Protein AF-A0A3N6QEE0-F1 (afdb_monomer_lite)

InterPro domains:
  IPR031009 Three-Cys-motif partner protein [TIGR04474] (44-204)

Organism: NCBI:txid1458930

Secondary structure (DSSP, 8-state):
------SSHHHHHIIIIIHHHTT-GGGGG---EEEEETTEEEEE------S-HHHHHHHHHHHHHHHTS-EEEEE--SSGGGS-HHHHHHHHTSTTEEEEEEE-HHHHHHHTTT--SHHHHHHHHHH--TTSS--S-GGGTTSHHHHHHHHHHHHHHHHHTTT-SEEEEEEE--TT--S--EEEEEEESSTHHHHHHHHHHHHH----EEETTEEETSS-B-HHHHTT-SS-------HHHHHHHHHHHHIIIIIHHHHTT--EEHHHHHHHHGGGS---HHHHHIIIIIIIITTTSEEEEETTEEEPGGG-SS--TT-EEEETT--

Foldseek 3Di:
DDDPDDDDPVLVCCQPPVCVVVVNNVQSVQDWDWDQDPVGTDTDHDDDDDDQCVVCLVVVLVVLQVVLDAEEAEAEDPDLLSAALVSLQSQQVRPNYKYWYKFQLVVCLVQAAPDDDPSVVSNCVRLVLPPANPDPPSVCCLPPVNLLSSVVSVVVSCVVSSVFPDKAWWFDDPAQGPHGRIIGIMGGDALVVVLVVLVVCVVPPLFQTAGSNFGQFQLTDHCVVCVPPSGPPRDGDDSVSSLVVQLVVCCVPVVVVQLVWDKDFLLVVSSVPVRPGSDHQVSVLCNQLVPCLVVQQKFKADPNDTDHSVPDDHGDRGIMIHGPPPD

Structure (mmCIF, N/CA/C/O backbone):
data_AF-A0A3N6QEE0-F1
#
_entry.id   AF-A0A3N6QEE0-F1
#
loop_
_atom_site.group_PDB
_atom_site.id
_atom_site.type_symbol
_atom_site.label_atom_id
_atom_site.label_alt_id
_atom_site.label_comp_id
_atom_site.label_asym_id
_atom_site.label_entity_id
_atom_site.label_seq_id
_atom_site.pdbx_PDB_ins_code
_atom_site.Cartn_x
_atom_site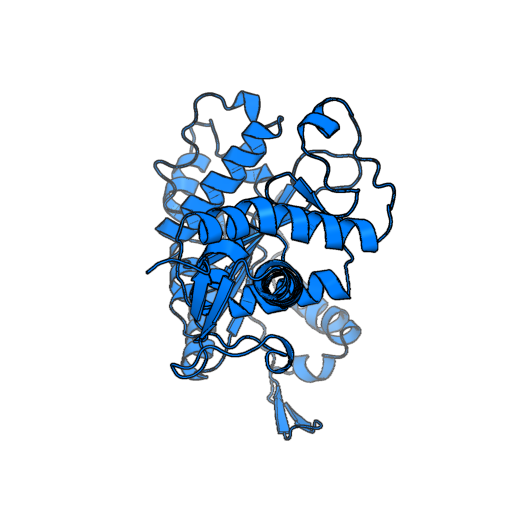.Cartn_y
_atom_site.Cartn_z
_atom_site.occupancy
_atom_site.B_iso_or_equiv
_atom_site.auth_seq_id
_atom_site.auth_comp_id
_atom_site.auth_asym_id
_atom_site.auth_atom_id
_atom_site.pdbx_PDB_model_num
ATOM 1 N N . MET A 1 1 ? 23.265 -3.221 -21.355 1.00 33.66 1 MET A N 1
ATOM 2 C CA . MET A 1 1 ? 22.895 -4.472 -20.663 1.00 33.66 1 MET A CA 1
ATOM 3 C C . MET A 1 1 ? 21.390 -4.621 -20.812 1.00 33.66 1 MET A C 1
ATOM 5 O O . MET A 1 1 ? 20.665 -3.993 -20.060 1.00 33.66 1 MET A O 1
ATOM 9 N N . GLY A 1 2 ? 20.839 -5.210 -21.870 1.00 31.83 2 GLY A N 1
ATOM 10 C CA . GLY A 1 2 ? 21.385 -6.230 -22.764 1.00 31.83 2 GLY A CA 1
ATOM 11 C C . GLY A 1 2 ? 20.892 -7.595 -22.294 1.00 31.83 2 GLY A C 1
ATOM 12 O O . GLY A 1 2 ? 21.585 -8.193 -21.490 1.00 31.83 2 GLY A O 1
ATOM 13 N N . SER A 1 3 ? 19.699 -7.985 -22.767 1.00 33.22 3 SER A N 1
ATOM 14 C CA . SER A 1 3 ? 19.144 -9.348 -22.799 1.00 33.22 3 SER A CA 1
ATOM 15 C C . SER A 1 3 ? 19.255 -10.166 -21.504 1.00 33.22 3 SER A C 1
ATOM 17 O O . SER A 1 3 ? 20.256 -10.839 -21.288 1.00 33.22 3 SER A O 1
ATOM 19 N N . ILE A 1 4 ? 18.195 -10.184 -20.684 1.00 45.22 4 ILE A N 1
ATOM 20 C CA . ILE A 1 4 ? 17.920 -11.386 -19.878 1.00 45.22 4 ILE A CA 1
ATOM 21 C C . ILE A 1 4 ? 17.606 -12.476 -20.904 1.00 45.22 4 ILE A C 1
ATOM 23 O O . ILE A 1 4 ? 16.751 -12.266 -21.763 1.00 45.22 4 ILE A O 1
ATOM 27 N N . ASP A 1 5 ? 18.397 -13.544 -20.881 1.00 45.06 5 ASP A N 1
ATOM 28 C CA . ASP A 1 5 ? 18.427 -14.608 -21.878 1.00 45.06 5 ASP A CA 1
ATOM 29 C C . ASP A 1 5 ? 17.030 -15.064 -22.313 1.00 45.06 5 ASP A C 1
ATOM 31 O O . ASP A 1 5 ? 16.152 -15.377 -21.505 1.00 45.06 5 ASP A O 1
ATOM 35 N N . ASN A 1 6 ? 16.845 -15.113 -23.630 1.00 48.75 6 ASN A N 1
ATOM 36 C CA . ASN A 1 6 ? 15.637 -15.628 -24.246 1.00 48.75 6 ASN A CA 1
ATOM 37 C C . ASN A 1 6 ? 15.439 -17.112 -23.886 1.00 48.75 6 ASN A C 1
ATOM 39 O O . ASN A 1 6 ? 16.260 -17.957 -24.231 1.00 48.75 6 ASN A O 1
ATOM 43 N N . ASN A 1 7 ? 14.247 -17.398 -23.357 1.00 58.19 7 ASN A N 1
ATOM 44 C CA . ASN A 1 7 ? 13.496 -18.655 -23.441 1.00 58.19 7 ASN A CA 1
ATOM 45 C C . ASN A 1 7 ? 13.862 -19.824 -22.501 1.00 58.19 7 ASN A C 1
ATOM 47 O O . ASN A 1 7 ? 14.957 -20.374 -22.521 1.00 58.19 7 ASN A O 1
ATOM 51 N N . LYS A 1 8 ? 12.825 -20.276 -21.773 1.00 57.12 8 LYS A N 1
ATOM 52 C CA . LYS A 1 8 ? 12.657 -21.539 -21.015 1.00 57.12 8 LYS A CA 1
ATOM 53 C C . LYS A 1 8 ? 13.609 -21.806 -19.842 1.00 57.12 8 LYS A C 1
ATOM 55 O O . LYS A 1 8 ? 13.117 -22.124 -18.764 1.00 57.12 8 LYS A O 1
ATOM 60 N N . ASN A 1 9 ? 14.905 -21.533 -19.972 1.00 70.00 9 ASN A N 1
ATOM 61 C CA . ASN A 1 9 ? 15.914 -21.870 -18.959 1.00 70.00 9 ASN A CA 1
ATOM 62 C C . ASN A 1 9 ? 15.647 -21.249 -17.574 1.00 70.00 9 ASN A C 1
ATOM 64 O O . ASN A 1 9 ? 15.920 -21.874 -16.552 1.00 70.00 9 ASN A O 1
ATOM 68 N N . HIS A 1 10 ? 15.089 -20.036 -17.514 1.00 77.56 10 HIS A N 1
ATOM 69 C CA . HIS A 1 10 ? 14.756 -19.389 -16.239 1.00 77.56 10 HIS A CA 1
ATOM 70 C C . HIS A 1 10 ? 13.530 -20.002 -15.555 1.00 77.56 10 HIS A C 1
ATOM 72 O O . HIS A 1 10 ? 13.540 -20.158 -14.336 1.00 77.56 10 HIS A O 1
ATOM 78 N N . ILE A 1 11 ? 12.499 -20.376 -16.323 1.00 84.12 11 ILE A N 1
ATOM 79 C CA . ILE A 1 11 ? 11.327 -21.070 -15.772 1.00 84.12 11 ILE A CA 1
ATOM 80 C C . ILE A 1 11 ? 11.741 -22.458 -15.302 1.00 84.12 11 ILE A C 1
ATOM 82 O O . ILE A 1 11 ? 11.363 -22.850 -14.206 1.00 84.12 11 ILE A O 1
ATOM 86 N N . ASP A 1 12 ? 12.565 -23.162 -16.076 1.00 85.81 12 ASP A N 1
ATOM 87 C CA . ASP A 1 12 ? 13.069 -24.479 -15.694 1.00 85.81 12 ASP A CA 1
ATOM 88 C C . ASP A 1 12 ? 13.929 -24.397 -14.424 1.00 85.81 12 ASP A C 1
ATOM 90 O O . ASP A 1 12 ? 13.795 -25.230 -13.534 1.00 85.81 12 ASP A O 1
ATOM 94 N N . CYS A 1 13 ? 14.759 -23.358 -14.280 1.00 85.44 13 CYS A N 1
ATOM 95 C CA . CYS A 1 13 ? 15.509 -23.112 -13.048 1.00 85.44 13 CYS A CA 1
ATOM 96 C C . CYS A 1 13 ? 14.577 -22.839 -11.854 1.00 85.44 13 CYS A C 1
ATOM 98 O O . CYS A 1 13 ? 14.721 -23.448 -10.796 1.00 85.44 13 CYS A O 1
ATOM 100 N N . PHE A 1 14 ? 13.576 -21.974 -12.028 1.00 85.00 14 PHE A N 1
ATOM 101 C CA . PHE A 1 14 ? 12.606 -21.680 -10.974 1.00 85.00 14 PHE A CA 1
ATOM 102 C C . PHE A 1 14 ? 11.819 -22.935 -10.557 1.00 85.00 14 PHE A C 1
ATOM 104 O O . PHE A 1 14 ? 11.705 -23.221 -9.367 1.00 85.00 14 PHE A O 1
ATOM 111 N N . LYS A 1 15 ? 11.352 -23.725 -11.532 1.00 88.94 15 LYS A N 1
ATOM 112 C CA . LYS A 1 15 ? 10.640 -24.993 -11.319 1.00 88.94 15 LYS A CA 1
ATOM 113 C C . LYS A 1 15 ? 11.499 -26.035 -10.599 1.00 88.94 15 LYS A C 1
ATOM 115 O O . LYS A 1 15 ? 11.017 -26.666 -9.669 1.00 88.94 15 LYS A O 1
ATOM 120 N N . ASN A 1 16 ? 12.754 -26.206 -11.011 1.00 87.44 16 ASN A N 1
ATOM 121 C CA . ASN A 1 16 ? 13.602 -27.294 -10.515 1.00 87.44 16 ASN A CA 1
ATOM 122 C C . ASN A 1 16 ? 14.353 -26.960 -9.221 1.00 87.44 16 ASN A C 1
ATOM 124 O O . ASN A 1 16 ? 14.769 -27.879 -8.522 1.00 87.44 16 ASN A O 1
ATOM 128 N N . TYR A 1 17 ? 14.548 -25.676 -8.907 1.00 88.00 17 TYR A N 1
ATOM 129 C CA . TYR A 1 17 ? 15.310 -25.253 -7.730 1.00 88.00 17 TYR A CA 1
ATOM 130 C C . TYR A 1 17 ? 14.461 -24.438 -6.759 1.00 88.00 17 TYR A C 1
ATOM 132 O O . TYR A 1 17 ? 14.286 -24.841 -5.616 1.00 88.00 17 TYR A O 1
ATOM 140 N N . SER A 1 18 ? 13.900 -23.305 -7.190 1.00 88.62 18 SER A N 1
ATOM 141 C CA . SER A 1 18 ? 13.203 -22.394 -6.269 1.00 88.62 18 SER A CA 1
ATOM 142 C C . SER A 1 18 ? 11.924 -22.991 -5.685 1.00 88.62 18 SER A C 1
ATOM 144 O O . SER A 1 18 ? 11.666 -22.806 -4.500 1.00 88.62 18 SER A O 1
ATOM 146 N N . MET A 1 19 ? 11.138 -23.710 -6.493 1.00 90.62 19 MET A N 1
ATOM 147 C CA . MET A 1 19 ? 9.925 -24.380 -6.008 1.00 90.62 19 MET A CA 1
ATOM 148 C C . MET A 1 19 ? 10.261 -25.500 -5.019 1.00 90.62 19 MET A C 1
ATOM 150 O O . MET A 1 19 ? 9.603 -25.602 -3.992 1.00 90.62 19 MET A O 1
ATOM 154 N N . LEU A 1 20 ? 11.311 -26.282 -5.287 1.00 88.62 20 LEU A N 1
ATOM 155 C CA . LEU A 1 20 ? 11.773 -27.353 -4.400 1.00 88.62 20 LEU A CA 1
ATOM 156 C C . LEU A 1 20 ? 12.272 -26.810 -3.052 1.00 88.62 20 LEU A C 1
ATOM 158 O O . LEU A 1 20 ? 11.863 -27.287 -2.001 1.00 88.62 20 LEU A O 1
ATOM 162 N N . GLU A 1 21 ? 13.112 -25.774 -3.064 1.00 90.12 21 GLU A N 1
ATOM 163 C CA . GLU A 1 21 ? 13.604 -25.131 -1.833 1.00 90.12 21 GLU A CA 1
ATOM 164 C C . GLU A 1 21 ? 12.471 -24.508 -0.999 1.00 90.12 21 GLU A C 1
ATOM 166 O O . GLU A 1 21 ? 12.592 -24.359 0.217 1.00 90.12 21 GLU A O 1
ATOM 171 N N . ALA A 1 22 ? 11.356 -24.154 -1.644 1.00 87.12 22 ALA A N 1
ATOM 172 C CA . ALA A 1 22 ? 10.154 -23.652 -0.989 1.00 87.12 22 ALA A CA 1
ATOM 173 C C . ALA A 1 22 ? 9.174 -24.761 -0.551 1.00 87.12 22 ALA A C 1
ATOM 175 O O . ALA A 1 22 ? 8.120 -24.424 -0.015 1.00 87.12 22 ALA A O 1
ATOM 176 N N . ALA A 1 23 ? 9.504 -26.042 -0.763 1.00 88.75 23 ALA A N 1
ATOM 177 C CA . ALA A 1 23 ? 8.623 -27.196 -0.546 1.00 88.75 23 ALA A CA 1
ATOM 178 C C . ALA A 1 23 ? 7.305 -27.128 -1.353 1.00 88.75 23 ALA A C 1
ATOM 180 O O . ALA A 1 23 ? 6.225 -27.420 -0.841 1.00 88.75 23 ALA A O 1
ATOM 181 N N . LEU A 1 24 ? 7.390 -26.677 -2.611 1.00 89.19 24 LEU A N 1
ATOM 182 C CA . LEU A 1 24 ? 6.275 -26.520 -3.557 1.00 89.19 24 LEU A CA 1
ATOM 183 C C . LEU A 1 24 ? 6.465 -27.352 -4.841 1.00 89.19 24 LEU A C 1
ATOM 185 O O . LEU A 1 24 ? 5.828 -27.081 -5.863 1.00 89.19 24 LEU A O 1
ATOM 189 N N . GLU A 1 25 ? 7.353 -28.346 -4.834 1.00 90.25 25 GLU A N 1
ATOM 190 C CA . GLU A 1 25 ? 7.709 -29.152 -6.007 1.00 90.25 25 GLU A CA 1
ATOM 191 C C . GLU A 1 25 ? 6.513 -29.881 -6.638 1.00 90.25 25 GLU A C 1
ATOM 193 O O . GLU A 1 25 ? 6.459 -30.035 -7.860 1.00 90.25 25 GLU A O 1
ATOM 198 N N . GLU A 1 26 ? 5.513 -30.266 -5.844 1.00 89.56 26 GLU A N 1
ATOM 199 C CA . GLU A 1 26 ? 4.318 -30.960 -6.337 1.00 89.56 26 GLU A CA 1
ATOM 200 C C . GLU A 1 26 ? 3.475 -30.067 -7.263 1.00 89.56 26 GLU A C 1
ATOM 202 O O . GLU A 1 26 ? 2.892 -30.549 -8.238 1.00 89.56 26 GLU A O 1
ATOM 207 N N . LEU A 1 27 ? 3.487 -28.746 -7.041 1.00 91.38 27 LEU A N 1
ATOM 208 C CA . LEU A 1 27 ? 2.722 -27.772 -7.827 1.00 91.38 27 LEU A CA 1
ATOM 209 C C . LEU A 1 27 ? 3.345 -27.472 -9.202 1.00 91.38 27 LEU A C 1
ATOM 211 O O . LEU A 1 27 ? 2.710 -26.843 -10.052 1.00 91.38 27 LEU A O 1
ATOM 215 N N . VAL A 1 28 ? 4.579 -27.921 -9.453 1.00 91.38 28 VAL A N 1
ATOM 216 C CA . VAL A 1 28 ? 5.312 -27.673 -10.710 1.00 91.38 28 VAL A CA 1
ATOM 217 C C . VAL A 1 28 ? 4.617 -28.301 -11.927 1.00 91.38 28 VAL A C 1
ATOM 219 O O . VAL A 1 28 ? 4.804 -27.837 -13.057 1.00 91.38 28 VAL A O 1
ATOM 222 N N . ASN A 1 29 ? 3.791 -29.328 -11.703 1.00 89.38 29 ASN A N 1
ATOM 223 C CA . ASN A 1 29 ? 3.021 -30.026 -12.736 1.00 89.38 29 ASN A CA 1
ATOM 224 C C . ASN A 1 29 ? 1.805 -29.233 -13.269 1.00 89.38 29 ASN A C 1
ATOM 226 O O . ASN A 1 29 ? 1.125 -29.700 -14.186 1.00 89.38 29 ASN A O 1
ATOM 230 N N . GLU A 1 30 ? 1.533 -28.056 -12.697 1.00 88.25 30 GLU A N 1
ATOM 231 C CA . GLU A 1 30 ? 0.437 -27.145 -13.057 1.00 88.25 30 GLU A CA 1
ATOM 232 C C . GLU A 1 30 ? -0.979 -27.734 -12.897 1.00 88.25 30 GLU A C 1
ATOM 234 O O . GLU A 1 30 ? -1.972 -27.164 -13.365 1.00 88.25 30 GLU A O 1
ATOM 239 N N . GLN A 1 31 ? -1.081 -28.874 -12.209 1.00 90.19 31 GLN A N 1
ATOM 240 C CA . GLN A 1 31 ? -2.339 -29.531 -11.874 1.00 90.19 31 GLN A CA 1
ATOM 241 C C . GLN A 1 31 ? -2.910 -28.992 -10.562 1.00 90.19 31 GLN A C 1
ATOM 243 O O . GLN A 1 31 ? -2.240 -28.297 -9.797 1.00 90.19 31 GLN A O 1
ATOM 248 N N . GLN A 1 32 ? -4.181 -29.304 -10.325 1.00 90.81 32 GLN A N 1
ATOM 249 C CA . GLN A 1 32 ? -4.822 -29.052 -9.042 1.00 90.81 32 GLN A CA 1
ATOM 250 C C . GLN A 1 32 ? -4.428 -30.135 -8.044 1.00 90.81 32 GLN A C 1
ATOM 252 O O . GLN A 1 32 ? -4.486 -31.323 -8.361 1.00 90.81 32 GLN A O 1
ATOM 257 N N . HIS A 1 33 ? -4.086 -29.706 -6.837 1.00 89.12 33 HIS A N 1
ATOM 258 C CA . HIS A 1 33 ? -3.771 -30.566 -5.707 1.00 89.12 33 HIS A CA 1
ATOM 259 C C . HIS A 1 33 ? -4.725 -30.249 -4.568 1.00 89.12 33 HIS A C 1
ATOM 261 O O . HIS A 1 33 ? -4.934 -29.083 -4.238 1.00 89.12 33 HIS A O 1
ATOM 267 N N . GLU A 1 34 ? -5.332 -31.281 -3.992 1.00 90.88 34 GLU A N 1
ATOM 268 C CA . GLU A 1 34 ? -6.188 -31.137 -2.819 1.00 90.88 34 GLU A CA 1
ATOM 269 C C . GLU A 1 34 ? -5.364 -31.434 -1.566 1.00 90.88 34 GLU A C 1
ATOM 271 O O . GLU A 1 34 ? -4.849 -32.539 -1.396 1.00 90.88 34 GLU A O 1
ATOM 276 N N . ILE A 1 35 ? -5.234 -30.438 -0.696 1.00 85.00 35 ILE A N 1
ATOM 277 C CA . ILE A 1 35 ? -4.478 -30.522 0.550 1.00 85.00 35 ILE A CA 1
ATOM 278 C C . ILE A 1 35 ? -5.461 -30.468 1.709 1.00 85.00 35 ILE A C 1
ATOM 280 O O . ILE A 1 35 ? -6.318 -29.589 1.778 1.00 85.00 35 ILE A O 1
ATOM 284 N N . TYR A 1 36 ? -5.325 -31.397 2.648 1.00 85.00 36 TYR A N 1
ATOM 285 C CA . TYR A 1 36 ? -6.148 -31.434 3.850 1.00 85.00 36 TYR A CA 1
ATOM 286 C C . TYR A 1 36 ? -5.434 -30.706 4.986 1.00 85.00 36 TYR A C 1
ATOM 288 O O . TYR A 1 36 ? -4.404 -31.167 5.473 1.00 85.00 36 TYR A O 1
ATOM 296 N N . GLY A 1 37 ? -5.986 -29.567 5.402 1.00 80.44 37 GLY A N 1
ATOM 297 C CA . GLY A 1 37 ? -5.527 -28.818 6.568 1.00 80.44 37 GLY A CA 1
ATOM 298 C C . GLY A 1 37 ? -6.557 -28.809 7.697 1.00 80.44 37 GLY A C 1
ATOM 299 O O . GLY A 1 37 ? -7.675 -29.308 7.557 1.00 80.44 37 GLY A O 1
ATOM 300 N N . ASP A 1 38 ? -6.203 -28.154 8.804 1.00 81.44 38 ASP A N 1
ATOM 301 C CA . ASP A 1 38 ? -7.041 -28.045 10.012 1.00 81.44 38 ASP A CA 1
ATOM 302 C C . ASP A 1 38 ? -8.413 -27.385 9.764 1.00 81.44 38 ASP A C 1
ATOM 304 O O . ASP A 1 38 ? -9.344 -27.545 10.553 1.00 81.44 38 ASP A O 1
ATOM 308 N N . PHE A 1 39 ? -8.551 -26.650 8.657 1.00 76.50 39 PHE A N 1
ATOM 309 C CA . PHE A 1 39 ? -9.761 -25.916 8.277 1.00 76.50 39 PHE A CA 1
ATOM 310 C C . PHE A 1 39 ? -10.511 -26.537 7.085 1.00 76.50 39 PHE A C 1
ATOM 312 O O . PHE A 1 39 ? -11.455 -25.929 6.579 1.00 76.50 39 PHE A O 1
ATOM 319 N N . GLY A 1 40 ? -10.118 -27.739 6.646 1.00 86.06 40 GLY A N 1
ATOM 320 C CA . GLY A 1 40 ? -10.730 -28.466 5.531 1.00 86.06 40 GLY A CA 1
ATOM 321 C C . GLY A 1 40 ? -9.796 -28.662 4.334 1.00 86.06 40 GLY A C 1
ATOM 322 O O . GLY A 1 40 ? -8.583 -28.477 4.430 1.00 86.06 40 GLY A O 1
ATOM 323 N N . SER A 1 41 ? -10.377 -29.070 3.205 1.00 86.12 41 SER A N 1
ATOM 324 C CA . SER A 1 41 ? -9.673 -29.271 1.936 1.00 86.12 41 SER A CA 1
ATOM 325 C C . SER A 1 41 ? -9.405 -27.936 1.231 1.00 86.12 41 SER A C 1
ATOM 327 O O . SER A 1 41 ? -10.339 -27.173 0.960 1.00 86.12 41 SER A O 1
ATOM 329 N N . LEU A 1 42 ? -8.148 -27.675 0.890 1.00 85.69 42 LEU A N 1
ATOM 330 C CA . LEU A 1 42 ? -7.700 -26.557 0.065 1.00 85.69 42 LEU A CA 1
ATOM 331 C C . LEU A 1 42 ? -7.298 -27.076 -1.312 1.00 85.69 42 LEU A C 1
ATOM 333 O O . LEU A 1 42 ? -6.622 -28.093 -1.416 1.00 85.69 42 LEU A O 1
ATOM 337 N N . ILE A 1 43 ? -7.706 -26.369 -2.366 1.00 87.44 43 ILE A N 1
ATOM 338 C CA . ILE A 1 43 ? -7.255 -26.662 -3.729 1.00 87.44 43 ILE A CA 1
ATOM 339 C C . ILE A 1 43 ? -6.122 -25.702 -4.063 1.00 87.44 43 ILE A C 1
ATOM 341 O O . ILE A 1 43 ? -6.341 -24.492 -4.178 1.00 87.44 43 ILE A O 1
ATOM 345 N N . GLU A 1 44 ? -4.932 -26.249 -4.263 1.00 89.50 44 GLU A N 1
ATOM 346 C CA . GLU A 1 44 ? -3.754 -25.511 -4.693 1.00 89.50 44 GLU A CA 1
ATOM 347 C C . GLU A 1 44 ? -3.438 -25.792 -6.159 1.00 89.50 44 GLU A C 1
ATOM 349 O O . GLU A 1 44 ? -3.586 -26.903 -6.663 1.00 89.50 44 GLU A O 1
ATOM 354 N N . GLN A 1 45 ? -3.029 -24.746 -6.873 1.00 89.75 45 GLN A N 1
ATOM 355 C CA . GLN A 1 45 ? -2.614 -24.836 -8.265 1.00 89.75 45 GLN A CA 1
ATOM 356 C C . GLN A 1 45 ? -1.604 -23.730 -8.555 1.00 89.75 45 GLN A C 1
ATOM 358 O O . GLN A 1 45 ? -1.860 -22.558 -8.263 1.00 89.75 45 GLN A O 1
ATOM 363 N N . CYS A 1 46 ? -0.494 -24.093 -9.191 1.00 90.88 46 CYS A N 1
ATOM 364 C CA . CYS A 1 46 ? 0.478 -23.150 -9.732 1.00 90.88 46 CYS A CA 1
ATOM 365 C C . CYS A 1 46 ? 0.399 -23.147 -11.265 1.00 90.88 46 CYS A C 1
ATOM 367 O O . CYS A 1 46 ? 0.053 -24.154 -11.872 1.00 90.88 46 CYS A O 1
ATOM 369 N N . GLY A 1 47 ? 0.692 -22.016 -11.900 1.00 89.44 47 GLY A N 1
ATOM 370 C CA . GLY A 1 47 ? 0.764 -21.901 -13.355 1.00 89.44 47 GLY A CA 1
ATOM 371 C C . GLY A 1 47 ? 1.941 -21.018 -13.743 1.00 89.44 47 GLY A C 1
ATOM 372 O O . GLY A 1 47 ? 2.228 -20.036 -13.055 1.00 89.44 47 GLY A O 1
ATOM 373 N N . PHE A 1 48 ? 2.622 -21.353 -14.839 1.00 90.62 48 PHE A N 1
ATOM 374 C CA . PHE A 1 48 ? 3.834 -20.652 -15.268 1.00 90.62 48 PHE A CA 1
ATOM 375 C C . PHE A 1 48 ? 3.622 -20.039 -16.650 1.00 90.62 48 PHE A C 1
ATOM 377 O O . PHE A 1 48 ? 3.297 -20.728 -17.612 1.00 90.62 48 PHE A O 1
ATOM 384 N N . ILE A 1 49 ? 3.831 -18.728 -16.766 1.00 89.12 49 ILE A N 1
ATOM 385 C CA . ILE A 1 49 ? 3.584 -17.984 -18.004 1.00 89.12 49 ILE A CA 1
ATOM 386 C C . ILE A 1 49 ? 4.884 -17.307 -18.439 1.00 89.12 49 ILE A C 1
ATOM 388 O O . ILE A 1 49 ? 5.435 -16.483 -17.715 1.00 89.12 49 ILE A O 1
ATOM 392 N N . CYS A 1 50 ? 5.363 -17.637 -19.641 1.00 89.62 50 CYS A N 1
ATOM 393 C CA . CYS A 1 50 ? 6.500 -16.967 -20.274 1.00 89.62 50 CYS A CA 1
ATOM 394 C C . CYS A 1 50 ? 5.985 -15.940 -21.286 1.00 89.62 50 CYS A C 1
ATOM 396 O O . CYS A 1 50 ? 5.630 -16.294 -22.408 1.00 89.62 50 CYS A O 1
ATOM 398 N N . SER A 1 51 ? 5.879 -14.680 -20.874 1.00 89.25 51 SER A N 1
ATOM 399 C CA . SER A 1 51 ? 5.395 -13.582 -21.714 1.00 89.25 51 SER A CA 1
ATOM 400 C C . SER A 1 51 ? 5.798 -12.241 -21.101 1.00 89.25 51 SER A C 1
ATOM 402 O O . SER A 1 51 ? 6.062 -12.161 -19.902 1.00 89.25 51 SER A O 1
ATOM 404 N N . ASP A 1 52 ? 5.763 -11.174 -21.899 1.00 90.12 52 ASP A N 1
ATOM 405 C CA . ASP A 1 52 ? 5.774 -9.811 -21.369 1.00 90.12 52 ASP A CA 1
ATOM 406 C C . ASP A 1 52 ? 4.608 -9.607 -20.393 1.00 90.12 52 ASP A C 1
ATOM 408 O O . ASP A 1 52 ? 3.497 -10.109 -20.616 1.00 90.12 52 ASP A O 1
ATOM 412 N N . PHE A 1 53 ? 4.860 -8.833 -19.335 1.00 93.00 53 PHE A N 1
ATOM 413 C CA . PHE A 1 53 ? 3.902 -8.593 -18.255 1.00 93.00 53 PHE A CA 1
ATOM 414 C C . PHE A 1 53 ? 2.560 -8.058 -18.771 1.00 93.00 53 PHE A C 1
ATOM 416 O O . PHE A 1 53 ? 1.516 -8.619 -18.447 1.00 93.00 53 PHE A O 1
ATOM 423 N N . GLU A 1 54 ? 2.573 -7.029 -19.623 1.00 93.62 54 GLU A N 1
ATOM 424 C CA . GLU A 1 54 ? 1.345 -6.397 -20.134 1.00 93.62 54 GLU A CA 1
ATOM 425 C C . GLU A 1 54 ? 0.468 -7.363 -20.951 1.00 93.62 54 GLU A C 1
ATOM 427 O O . GLU A 1 54 ? -0.759 -7.243 -20.956 1.00 93.62 54 GLU A O 1
ATOM 432 N N . ASN A 1 55 ? 1.078 -8.369 -21.585 1.00 92.00 55 ASN A N 1
ATOM 433 C CA . ASN A 1 55 ? 0.355 -9.410 -22.314 1.00 92.00 55 ASN A CA 1
ATOM 434 C C . ASN A 1 55 ? -0.212 -10.475 -21.358 1.00 92.00 55 ASN A C 1
ATOM 436 O O . ASN A 1 55 ? -1.343 -10.929 -21.533 1.00 92.00 55 ASN A O 1
ATOM 440 N N . ALA A 1 56 ? 0.546 -10.851 -20.322 1.00 94.06 56 ALA A N 1
ATOM 441 C CA . ALA A 1 56 ? 0.164 -11.900 -19.375 1.00 94.06 56 ALA A CA 1
ATOM 442 C C . ALA A 1 56 ? -0.868 -11.438 -18.333 1.00 94.06 56 ALA A C 1
ATOM 444 O O . ALA A 1 56 ? -1.776 -12.189 -17.974 1.00 94.06 56 ALA A O 1
ATOM 445 N N . VAL A 1 57 ? -0.764 -10.195 -17.854 1.00 95.50 57 VAL A N 1
ATOM 446 C CA . VAL A 1 57 ? -1.545 -9.700 -16.710 1.00 95.50 57 VAL A CA 1
ATOM 447 C C . VAL A 1 57 ? -3.052 -9.755 -16.959 1.00 95.50 57 VAL A C 1
ATOM 449 O O . VAL A 1 57 ? -3.816 -10.061 -16.047 1.00 95.50 57 VAL A O 1
ATOM 452 N N . SER A 1 58 ? -3.494 -9.554 -18.205 1.00 93.44 58 SER A N 1
ATOM 453 C CA . SER A 1 58 ? -4.910 -9.660 -18.576 1.00 93.44 58 SER A CA 1
ATOM 454 C C . SER A 1 58 ? -5.479 -11.052 -18.292 1.00 93.44 58 SER A C 1
ATOM 456 O O . SER A 1 58 ? -6.599 -11.169 -17.804 1.00 93.44 58 SER A O 1
ATOM 458 N N . HIS A 1 59 ? -4.703 -12.104 -18.559 1.00 93.56 59 HIS A N 1
ATOM 459 C CA . HIS A 1 59 ? -5.107 -13.476 -18.271 1.00 93.56 59 HIS A CA 1
ATOM 460 C C . HIS A 1 59 ? -5.191 -13.728 -16.758 1.00 93.56 59 HIS A C 1
ATOM 462 O O . HIS A 1 59 ? -6.192 -14.264 -16.283 1.00 93.56 59 HIS A O 1
ATOM 468 N N . CYS A 1 60 ? -4.197 -13.267 -15.991 1.00 94.06 60 CYS A N 1
ATOM 469 C CA . CYS A 1 60 ? -4.183 -13.395 -14.531 1.00 94.06 60 CYS A CA 1
ATOM 470 C C . CYS A 1 60 ? -5.363 -12.665 -13.868 1.00 94.06 60 CYS A C 1
ATOM 472 O O . CYS A 1 60 ? -5.997 -13.211 -12.966 1.00 94.06 60 CYS A O 1
ATOM 474 N N . ILE A 1 61 ? -5.692 -11.458 -14.342 1.00 94.81 61 ILE A N 1
ATOM 475 C CA . ILE A 1 61 ? -6.853 -10.683 -13.879 1.00 94.81 61 ILE A CA 1
ATOM 476 C C . ILE A 1 61 ? -8.148 -11.462 -14.131 1.00 94.81 61 ILE A C 1
ATOM 478 O O . ILE A 1 61 ? -8.946 -11.608 -13.210 1.00 94.81 61 ILE A O 1
ATOM 482 N N . ASN A 1 62 ? -8.330 -12.025 -15.330 1.00 93.50 62 ASN A N 1
ATOM 483 C CA . ASN A 1 62 ? -9.528 -12.803 -15.661 1.00 93.50 62 ASN A CA 1
ATOM 484 C C . ASN A 1 62 ? -9.671 -14.052 -14.771 1.00 93.50 62 ASN A C 1
ATOM 486 O O . ASN A 1 62 ? -10.776 -14.400 -14.358 1.00 93.50 62 ASN A O 1
ATOM 490 N N . ILE A 1 63 ? -8.564 -14.735 -14.450 1.00 91.44 63 ILE A N 1
ATOM 491 C CA . ILE A 1 63 ? -8.581 -15.867 -13.510 1.00 91.44 63 ILE A CA 1
ATOM 492 C C . ILE A 1 63 ? -9.019 -15.403 -12.117 1.00 91.44 63 ILE A C 1
ATOM 494 O O . ILE A 1 63 ? -9.893 -16.027 -11.511 1.00 91.44 63 ILE A O 1
ATOM 498 N N . ALA A 1 64 ? -8.424 -14.320 -11.610 1.00 92.00 64 ALA A N 1
ATOM 499 C CA . ALA A 1 64 ? -8.749 -13.778 -10.294 1.00 92.00 64 ALA A CA 1
ATOM 500 C C . ALA A 1 64 ? -10.225 -13.352 -10.204 1.00 92.00 64 ALA A C 1
ATOM 502 O O . ALA A 1 64 ? -10.911 -13.692 -9.240 1.00 92.00 64 ALA A O 1
ATOM 503 N N . GLU A 1 65 ? -10.733 -12.687 -11.243 1.00 91.50 65 GLU A N 1
ATOM 504 C CA . GLU A 1 65 ? -12.130 -12.264 -11.343 1.00 91.50 65 GLU A CA 1
ATOM 505 C C . GLU A 1 65 ? -13.097 -13.457 -11.312 1.00 91.50 65 GLU A C 1
ATOM 507 O O . GLU A 1 65 ? -14.050 -13.470 -10.528 1.00 91.50 65 GLU A O 1
ATOM 512 N N . ASN A 1 66 ? -12.813 -14.507 -12.090 1.00 90.94 66 ASN A N 1
ATOM 513 C CA . ASN A 1 66 ? -13.651 -15.707 -12.157 1.00 90.94 66 ASN A CA 1
ATOM 514 C C . ASN A 1 66 ? -13.702 -16.482 -10.834 1.00 90.94 66 ASN A C 1
ATOM 516 O O . ASN A 1 66 ? -14.743 -17.052 -10.499 1.00 90.94 66 ASN A O 1
ATOM 520 N N . ARG A 1 67 ? -12.608 -16.483 -10.061 1.00 86.38 67 ARG A N 1
ATOM 521 C CA . ARG A 1 67 ? -12.559 -17.119 -8.734 1.00 86.38 67 ARG A CA 1
ATOM 522 C C . ARG A 1 67 ? -13.392 -16.374 -7.686 1.00 86.38 67 ARG A C 1
ATOM 524 O O . ARG A 1 67 ? -13.750 -16.978 -6.680 1.00 86.38 67 ARG A O 1
ATOM 531 N N . LYS A 1 68 ? -13.714 -15.089 -7.906 1.00 83.25 68 LYS A N 1
ATOM 532 C CA . LYS A 1 68 ? -14.479 -14.224 -6.979 1.00 83.25 68 LYS A CA 1
ATOM 533 C C . LYS A 1 68 ? -13.911 -14.181 -5.548 1.00 83.25 68 LYS A C 1
ATOM 535 O O . LYS A 1 68 ? -14.655 -13.950 -4.594 1.00 83.25 68 LYS A O 1
ATOM 540 N N . GLY A 1 69 ? -12.610 -14.425 -5.404 1.00 85.19 69 GLY A N 1
ATOM 541 C CA . GLY A 1 69 ? -11.902 -14.479 -4.126 1.00 85.19 69 GLY A CA 1
ATOM 542 C C . GLY A 1 69 ? -11.006 -13.265 -3.890 1.00 85.19 69 GLY A C 1
ATOM 543 O O . GLY A 1 69 ? -11.094 -12.260 -4.590 1.00 85.19 69 GLY A O 1
ATOM 544 N N . HIS A 1 70 ? -10.123 -13.385 -2.900 1.00 90.38 70 HIS A N 1
ATOM 545 C CA . HIS A 1 70 ? -9.046 -12.426 -2.661 1.00 90.38 70 HIS A CA 1
ATOM 546 C C . HIS A 1 70 ? -7.854 -12.728 -3.570 1.00 90.38 70 HIS A C 1
ATOM 548 O O . HIS A 1 70 ? -7.561 -13.889 -3.854 1.00 90.38 70 HIS A O 1
ATOM 554 N N . SER A 1 71 ? -7.155 -11.688 -4.015 1.00 93.44 71 SER A N 1
ATOM 555 C CA . SER A 1 71 ? -6.004 -11.830 -4.909 1.00 93.44 71 SER A CA 1
ATOM 556 C C . SER A 1 71 ? -4.885 -10.886 -4.499 1.00 93.44 71 SER A C 1
ATOM 558 O O . SER A 1 71 ? -5.107 -9.684 -4.373 1.00 93.44 71 SER A O 1
ATOM 560 N N . PHE A 1 72 ? -3.678 -11.411 -4.350 1.00 94.69 72 PHE A N 1
ATOM 561 C CA . PHE A 1 72 ? -2.498 -10.618 -4.036 1.00 94.69 72 PHE A CA 1
ATOM 562 C C . PHE A 1 72 ? -1.533 -10.653 -5.220 1.00 94.69 72 PHE A C 1
ATOM 564 O O . PHE A 1 72 ? -1.092 -11.723 -5.634 1.00 94.69 72 PHE A O 1
ATOM 571 N N . PHE A 1 73 ? -1.222 -9.487 -5.781 1.00 96.25 73 PHE A N 1
ATOM 572 C CA . PHE A 1 73 ? -0.319 -9.343 -6.918 1.00 96.25 73 PHE A CA 1
ATOM 573 C C . PHE A 1 73 ? 1.039 -8.842 -6.431 1.00 96.25 73 PHE A C 1
ATOM 575 O O . PHE A 1 73 ? 1.179 -7.681 -6.053 1.00 96.25 73 PHE A O 1
ATOM 582 N N . LEU A 1 74 ? 2.055 -9.701 -6.474 1.00 95.56 74 LEU A N 1
ATOM 583 C CA . LEU A 1 74 ? 3.443 -9.286 -6.295 1.00 95.56 74 LEU A CA 1
ATOM 584 C C . LEU A 1 74 ? 4.016 -8.890 -7.659 1.00 95.56 74 LEU A C 1
ATOM 586 O O . LEU A 1 74 ? 4.110 -9.724 -8.557 1.00 95.56 74 LEU A O 1
ATOM 590 N N . ILE A 1 75 ? 4.368 -7.617 -7.826 1.00 95.88 75 ILE A N 1
ATOM 591 C CA . ILE A 1 75 ? 4.851 -7.069 -9.095 1.00 95.88 75 ILE A CA 1
ATOM 592 C C . ILE A 1 75 ? 6.243 -6.476 -8.872 1.00 95.88 75 ILE A C 1
ATOM 594 O O . ILE A 1 75 ? 6.393 -5.421 -8.257 1.00 95.88 75 ILE A O 1
ATOM 598 N N . ASP A 1 76 ? 7.258 -7.143 -9.412 1.00 93.00 76 ASP A N 1
ATOM 599 C CA . ASP A 1 76 ? 8.664 -6.756 -9.283 1.00 93.00 76 ASP A CA 1
ATOM 600 C C . ASP A 1 76 ? 9.268 -6.455 -10.664 1.00 93.00 76 ASP A C 1
ATOM 602 O O . ASP A 1 76 ? 9.897 -7.318 -11.284 1.00 93.00 76 ASP A O 1
ATOM 606 N N . PRO A 1 77 ? 9.007 -5.269 -11.244 1.00 91.38 77 PRO A N 1
ATOM 607 C CA . PRO A 1 77 ? 9.529 -4.959 -12.559 1.00 91.38 77 PRO A CA 1
ATOM 608 C C . PRO A 1 77 ? 11.004 -4.574 -12.477 1.00 91.38 77 PRO A C 1
ATOM 610 O O . PRO A 1 77 ? 11.427 -3.796 -11.627 1.00 91.38 77 PRO A O 1
ATOM 613 N N . PHE A 1 78 ? 11.781 -4.991 -13.474 1.00 83.44 78 PHE A N 1
ATOM 614 C CA . PHE A 1 78 ? 13.154 -4.506 -13.611 1.00 83.44 78 PHE A CA 1
ATOM 615 C C . PHE A 1 78 ? 13.236 -2.996 -13.918 1.00 83.44 78 PHE A C 1
ATOM 617 O O . PHE A 1 78 ? 14.244 -2.365 -13.622 1.00 83.44 78 PHE A O 1
ATOM 624 N N . ARG A 1 79 ? 12.208 -2.411 -14.557 1.00 85.75 79 ARG A N 1
ATOM 625 C CA . ARG A 1 79 ? 12.132 -0.979 -14.907 1.00 85.75 79 ARG A CA 1
ATOM 626 C C . ARG A 1 79 ? 10.699 -0.469 -14.855 1.00 85.75 79 ARG A C 1
ATOM 628 O O . ARG A 1 79 ? 9.762 -1.204 -15.152 1.00 85.75 79 ARG A O 1
ATOM 635 N N . TRP A 1 80 ? 10.545 0.834 -14.621 1.00 86.88 80 TRP A N 1
ATOM 636 C CA . TRP A 1 80 ? 9.246 1.523 -14.611 1.00 86.88 80 TRP A CA 1
ATOM 637 C C . TRP A 1 80 ? 8.443 1.370 -15.914 1.00 86.88 80 TRP A C 1
ATOM 639 O O . TRP A 1 80 ? 7.227 1.502 -15.895 1.00 86.88 80 TRP A O 1
ATOM 649 N N . SER A 1 81 ? 9.102 1.099 -17.044 1.00 89.94 81 SER A N 1
ATOM 650 C CA . SER A 1 81 ? 8.458 0.973 -18.355 1.00 89.94 81 SER A CA 1
ATOM 651 C C . SER A 1 81 ? 7.773 -0.376 -18.584 1.00 89.94 81 SER A C 1
ATOM 653 O O . SER A 1 81 ? 7.101 -0.535 -19.597 1.00 89.94 81 SER A O 1
ATOM 655 N N . HIS A 1 82 ? 7.973 -1.363 -17.704 1.00 92.06 82 HIS A N 1
ATOM 656 C CA . HIS A 1 82 ? 7.435 -2.718 -17.889 1.00 92.06 82 HIS A CA 1
ATOM 657 C C . HIS A 1 82 ? 6.008 -2.890 -17.365 1.00 92.06 82 HIS A C 1
ATOM 659 O O . HIS A 1 82 ? 5.372 -3.891 -17.682 1.00 92.06 82 HIS A O 1
ATOM 665 N N . VAL A 1 83 ? 5.528 -1.945 -16.554 1.00 94.81 83 VAL A N 1
ATOM 666 C CA . VAL A 1 83 ? 4.210 -2.002 -15.920 1.00 94.81 83 VAL A CA 1
ATOM 667 C C . VAL A 1 83 ? 3.492 -0.691 -16.193 1.00 94.81 83 VAL A C 1
ATOM 669 O O . VAL A 1 83 ? 3.949 0.378 -15.789 1.00 94.81 83 VAL A O 1
ATOM 672 N N . SER A 1 84 ? 2.371 -0.769 -16.898 1.00 96.25 84 SER A N 1
ATOM 673 C CA . SER A 1 84 ? 1.556 0.388 -17.238 1.00 96.25 84 SER A CA 1
ATOM 674 C C . SER A 1 84 ? 0.621 0.774 -16.097 1.00 96.25 84 SER A C 1
ATOM 676 O O . SER A 1 84 ? 0.139 -0.065 -15.329 1.00 96.25 84 SER A O 1
ATOM 678 N N . MET A 1 85 ? 0.284 2.064 -16.023 1.00 97.00 85 MET A N 1
ATOM 679 C CA . MET A 1 85 ? -0.723 2.535 -15.070 1.00 97.00 85 MET A CA 1
ATOM 680 C C . MET A 1 85 ? -2.103 1.922 -15.343 1.00 97.00 85 MET A C 1
ATOM 682 O O . MET A 1 85 ? -2.876 1.674 -14.419 1.00 97.00 85 MET A O 1
ATOM 686 N N . SER A 1 86 ? -2.392 1.616 -16.611 1.00 97.00 86 SER A N 1
ATOM 687 C CA . SER A 1 86 ? -3.604 0.904 -17.020 1.00 97.00 86 SER A CA 1
ATOM 688 C C . SER A 1 86 ? -3.703 -0.474 -16.360 1.00 97.00 86 SER A C 1
ATOM 690 O O . SER A 1 86 ? -4.748 -0.813 -15.805 1.00 97.00 86 SER A O 1
ATOM 692 N N . SER A 1 87 ? -2.611 -1.242 -16.344 1.00 97.00 87 SER A N 1
ATOM 693 C CA . SER A 1 87 ? -2.568 -2.558 -15.700 1.00 97.00 87 SER A CA 1
ATOM 694 C C . SER A 1 87 ? -2.730 -2.464 -14.181 1.00 97.00 87 SER A C 1
ATOM 696 O O . SER A 1 87 ? -3.538 -3.204 -13.620 1.00 97.00 87 SER A O 1
ATOM 698 N N . ILE A 1 88 ? -2.076 -1.495 -13.526 1.00 97.50 88 ILE A N 1
ATOM 699 C CA . ILE A 1 88 ? -2.284 -1.219 -12.091 1.00 97.50 88 ILE A CA 1
ATOM 700 C C . ILE A 1 88 ? -3.756 -0.905 -11.794 1.00 97.50 88 ILE A C 1
ATOM 702 O O . ILE A 1 88 ? -4.346 -1.522 -10.905 1.00 97.50 88 ILE A O 1
ATOM 706 N N . ARG A 1 89 ? -4.387 -0.010 -12.573 1.00 96.81 89 ARG A N 1
ATOM 707 C CA . ARG A 1 89 ? -5.819 0.298 -12.425 1.00 96.81 89 ARG A CA 1
ATOM 708 C C . ARG A 1 89 ? -6.687 -0.936 -12.561 1.00 96.81 89 ARG A C 1
ATOM 710 O O . ARG A 1 89 ? -7.565 -1.140 -11.731 1.00 96.81 89 ARG A O 1
ATOM 717 N N . ARG A 1 90 ? -6.470 -1.737 -13.608 1.00 96.12 90 ARG A N 1
ATOM 718 C CA . ARG A 1 90 ? -7.282 -2.931 -13.873 1.00 96.12 90 ARG A CA 1
ATOM 719 C C . ARG A 1 90 ? -7.191 -3.926 -12.724 1.00 96.12 90 ARG A C 1
ATOM 721 O O . ARG A 1 90 ? -8.231 -4.406 -12.287 1.00 96.12 90 ARG A O 1
ATOM 728 N N . ILE A 1 91 ? -5.998 -4.169 -12.182 1.00 96.50 91 ILE A N 1
ATOM 729 C CA . ILE A 1 91 ? -5.852 -5.010 -10.989 1.00 96.50 91 ILE A CA 1
ATOM 730 C C . ILE A 1 91 ? -6.650 -4.417 -9.825 1.00 96.50 91 ILE A C 1
ATOM 732 O O . ILE A 1 91 ? -7.468 -5.115 -9.246 1.00 96.50 91 ILE A O 1
ATOM 736 N N . ASN A 1 92 ? -6.498 -3.120 -9.547 1.00 95.12 92 ASN A N 1
ATOM 737 C CA . ASN A 1 92 ? -7.206 -2.437 -8.461 1.00 95.12 92 ASN A CA 1
ATOM 738 C C . ASN A 1 92 ? -8.742 -2.425 -8.593 1.00 95.12 92 ASN A C 1
ATOM 740 O O . ASN A 1 92 ? -9.423 -2.151 -7.605 1.00 95.12 92 ASN A O 1
ATOM 744 N N . THR A 1 93 ? -9.304 -2.702 -9.778 1.00 92.75 93 THR A N 1
ATOM 745 C CA . THR A 1 93 ? -10.762 -2.867 -9.941 1.00 92.75 93 THR A CA 1
ATOM 746 C C . THR A 1 93 ? -11.289 -4.206 -9.423 1.00 92.75 93 THR A C 1
ATOM 748 O O . THR A 1 93 ? -12.489 -4.327 -9.170 1.00 92.75 93 THR A O 1
ATOM 751 N N . LEU A 1 94 ? -10.417 -5.199 -9.225 1.00 92.81 94 LEU A N 1
ATOM 752 C CA . LEU A 1 94 ? -10.802 -6.492 -8.676 1.00 92.81 94 LEU A CA 1
ATOM 753 C C . LEU A 1 94 ? -11.198 -6.344 -7.203 1.00 92.81 94 LEU A C 1
ATOM 755 O O . LEU A 1 94 ? -10.499 -5.758 -6.372 1.00 92.81 94 LEU A O 1
ATOM 759 N N . LYS A 1 95 ? -12.351 -6.907 -6.842 1.00 88.94 95 LYS A N 1
ATOM 760 C CA . LYS A 1 95 ? -12.822 -6.861 -5.458 1.00 88.94 95 LYS A CA 1
ATOM 761 C C . LYS A 1 95 ? -11.891 -7.683 -4.568 1.00 88.94 95 LYS A C 1
ATOM 763 O O . LYS A 1 95 ? -11.765 -8.884 -4.751 1.00 88.94 95 LYS A O 1
ATOM 768 N N . GLY A 1 96 ? -11.319 -7.045 -3.548 1.00 88.00 96 GLY A N 1
ATOM 769 C CA . GLY A 1 96 ? -10.443 -7.727 -2.593 1.00 88.00 96 GLY A CA 1
ATOM 770 C C . GLY A 1 96 ? -9.035 -7.988 -3.125 1.00 88.00 96 GLY A C 1
ATOM 771 O O . GLY A 1 96 ? -8.359 -8.859 -2.580 1.00 88.00 96 GLY A O 1
ATOM 772 N N . SER A 1 97 ? -8.609 -7.259 -4.163 1.00 93.88 97 SER A N 1
ATOM 773 C CA . SER A 1 97 ? -7.232 -7.302 -4.636 1.00 93.88 97 SER A CA 1
ATOM 774 C C . SER A 1 97 ? -6.303 -6.380 -3.861 1.00 93.88 97 SER A C 1
ATOM 776 O O . SER A 1 97 ? -6.683 -5.275 -3.460 1.00 93.88 97 SER A O 1
ATOM 778 N N . GLU A 1 98 ? -5.050 -6.799 -3.774 1.00 95.94 98 GLU A N 1
ATOM 779 C CA . GLU A 1 98 ? -3.935 -6.007 -3.276 1.00 95.94 98 GLU A CA 1
ATOM 780 C C . GLU A 1 98 ? -2.746 -6.152 -4.225 1.00 95.94 98 GLU A C 1
ATOM 782 O O . GLU A 1 98 ? -2.596 -7.181 -4.887 1.00 95.94 98 GLU A O 1
ATOM 787 N N . ILE A 1 99 ? -1.899 -5.127 -4.293 1.00 96.94 99 ILE A N 1
ATOM 788 C CA . ILE A 1 99 ? -0.669 -5.147 -5.086 1.00 96.94 99 ILE A CA 1
ATOM 789 C C . ILE A 1 99 ? 0.491 -4.786 -4.170 1.00 96.94 99 ILE A C 1
ATOM 791 O O . ILE A 1 99 ? 0.434 -3.769 -3.483 1.00 96.94 99 ILE A O 1
ATOM 795 N N . LEU A 1 100 ? 1.564 -5.567 -4.195 1.00 95.00 100 LEU A N 1
ATOM 796 C CA . LEU A 1 100 ? 2.857 -5.162 -3.662 1.00 95.00 100 LEU A CA 1
ATOM 797 C C . LEU A 1 100 ? 3.809 -4.939 -4.833 1.00 95.00 100 LEU A C 1
ATOM 799 O O . LEU A 1 100 ? 4.125 -5.867 -5.572 1.00 95.00 100 LEU A O 1
ATOM 803 N N . TYR A 1 101 ? 4.217 -3.689 -5.020 1.00 95.38 101 TYR A N 1
ATOM 804 C CA . TYR A 1 101 ? 4.933 -3.225 -6.199 1.00 95.38 101 TYR A CA 1
ATOM 805 C C . TYR A 1 101 ? 6.334 -2.723 -5.853 1.00 95.38 101 TYR A C 1
ATOM 807 O O . TYR A 1 101 ? 6.479 -1.777 -5.073 1.00 95.38 101 TYR A O 1
ATOM 815 N N . THR A 1 102 ? 7.368 -3.307 -6.457 1.00 92.38 102 THR A N 1
ATOM 816 C CA . THR A 1 102 ? 8.747 -2.821 -6.318 1.00 92.38 102 THR A CA 1
ATOM 817 C C . THR A 1 102 ? 8.970 -1.609 -7.218 1.00 92.38 102 THR A C 1
ATOM 819 O O . THR A 1 102 ? 9.164 -1.720 -8.428 1.00 92.38 102 THR A O 1
ATOM 822 N N . TYR A 1 103 ? 8.977 -0.415 -6.632 1.00 91.50 103 TYR A N 1
ATOM 823 C CA . TYR A 1 103 ? 9.140 0.832 -7.367 1.00 91.50 103 TYR A CA 1
ATOM 824 C C . TYR A 1 103 ? 10.553 1.401 -7.251 1.00 91.50 103 TYR A C 1
ATOM 826 O O . TYR A 1 103 ? 10.934 1.980 -6.228 1.00 91.50 103 TYR A O 1
ATOM 834 N N . MET A 1 104 ? 11.327 1.279 -8.331 1.00 87.00 104 MET A N 1
ATOM 835 C CA . MET A 1 104 ? 12.712 1.752 -8.424 1.00 87.00 104 MET A CA 1
ATOM 836 C C . MET A 1 104 ? 12.804 3.278 -8.572 1.00 87.00 104 MET A C 1
ATOM 838 O O . MET A 1 104 ? 13.066 3.813 -9.650 1.00 87.00 104 MET A O 1
ATOM 842 N N . ILE A 1 105 ? 12.615 4.004 -7.466 1.00 85.94 105 ILE A N 1
ATOM 843 C CA . ILE A 1 105 ? 12.640 5.475 -7.455 1.00 85.94 105 ILE A CA 1
ATOM 844 C C . ILE A 1 105 ? 13.979 6.052 -7.942 1.00 85.94 105 ILE A C 1
ATOM 846 O O . ILE A 1 105 ? 14.014 7.092 -8.605 1.00 85.94 105 ILE A O 1
ATOM 850 N N . ARG A 1 106 ? 15.090 5.350 -7.683 1.00 82.69 106 ARG A N 1
ATOM 851 C CA . ARG A 1 106 ? 16.419 5.746 -8.163 1.00 82.69 106 ARG A CA 1
ATOM 852 C C . ARG A 1 106 ? 16.505 5.774 -9.689 1.00 82.69 106 ARG A C 1
ATOM 854 O O . ARG A 1 106 ? 17.135 6.678 -10.241 1.00 82.69 106 ARG A O 1
ATOM 861 N N . ASP A 1 107 ? 15.869 4.825 -10.366 1.00 84.12 107 ASP A N 1
ATOM 862 C CA . ASP A 1 107 ? 15.879 4.759 -11.828 1.00 84.12 107 ASP A CA 1
ATOM 863 C C . ASP A 1 107 ? 15.118 5.933 -12.438 1.00 84.12 107 ASP A C 1
ATOM 865 O O . ASP A 1 107 ? 15.579 6.539 -13.405 1.00 84.12 107 ASP A O 1
ATOM 869 N N . LEU A 1 108 ? 14.011 6.343 -11.822 1.00 85.62 108 LEU A N 1
ATOM 870 C CA . LEU A 1 108 ? 13.277 7.530 -12.256 1.00 85.62 108 LEU A CA 1
ATOM 871 C C . LEU A 1 108 ? 14.097 8.796 -12.111 1.00 85.62 108 LEU A C 1
ATOM 873 O O . LEU A 1 108 ? 14.187 9.581 -13.052 1.00 85.62 108 LEU A O 1
ATOM 877 N N . LYS A 1 109 ? 14.771 8.964 -10.975 1.00 82.38 109 LYS A N 1
ATOM 878 C CA . LYS A 1 109 ? 15.694 10.084 -10.779 1.00 82.38 109 LYS A CA 1
ATOM 879 C C . LYS A 1 109 ? 16.809 10.074 -11.828 1.00 82.38 109 LYS A C 1
ATOM 881 O O . LYS A 1 109 ? 17.211 11.121 -12.328 1.00 82.38 109 LYS A O 1
ATOM 886 N N . ARG A 1 110 ? 17.312 8.889 -12.184 1.00 81.25 110 ARG A N 1
ATOM 887 C CA . ARG A 1 110 ? 18.402 8.745 -13.151 1.00 81.25 110 ARG A CA 1
ATOM 888 C C . ARG A 1 110 ? 17.970 9.002 -14.590 1.00 81.25 110 ARG A C 1
ATOM 890 O O . ARG A 1 110 ? 18.798 9.503 -15.346 1.00 81.25 110 ARG A O 1
ATOM 897 N N . PHE A 1 111 ? 16.756 8.650 -14.998 1.00 80.75 111 PHE A N 1
ATOM 898 C CA . PHE A 1 111 ? 16.381 8.636 -16.420 1.00 80.75 111 PHE A CA 1
ATOM 899 C C . PHE A 1 111 ? 15.262 9.606 -16.793 1.00 80.75 111 PHE A C 1
ATOM 901 O O . PHE A 1 111 ? 15.215 10.047 -17.935 1.00 80.75 111 PHE A O 1
ATOM 908 N N . VAL A 1 112 ? 14.414 9.988 -15.843 1.00 80.94 112 VAL A N 1
ATOM 909 C CA . VAL A 1 112 ? 13.165 10.706 -16.115 1.00 80.94 112 VAL A CA 1
ATOM 910 C C . VAL A 1 112 ? 13.175 12.094 -15.483 1.00 80.94 112 VAL A C 1
ATOM 912 O O . VAL A 1 112 ? 13.018 13.102 -16.166 1.00 80.94 112 VAL A O 1
ATOM 915 N N . ILE A 1 113 ? 13.359 12.165 -14.167 1.00 80.94 113 ILE A N 1
ATOM 916 C CA . ILE A 1 113 ? 13.034 13.374 -13.412 1.00 80.94 113 ILE A CA 1
ATOM 917 C C . ILE A 1 113 ? 14.062 14.470 -13.695 1.00 80.94 113 ILE A C 1
ATOM 919 O O . ILE A 1 113 ? 15.269 14.262 -13.558 1.00 80.94 113 ILE A O 1
ATOM 923 N N . GLY A 1 114 ? 13.572 15.650 -14.080 1.00 75.25 114 GLY A N 1
ATOM 924 C CA . GLY A 1 114 ? 14.424 16.788 -14.412 1.00 75.25 114 GLY A CA 1
ATOM 925 C C . GLY A 1 114 ? 15.179 16.657 -15.728 1.00 75.25 114 GLY A C 1
ATOM 926 O O . GLY A 1 114 ? 16.131 17.399 -15.975 1.00 75.25 114 GLY A O 1
ATOM 927 N N . LYS A 1 115 ? 14.790 15.683 -16.553 1.00 78.44 115 LYS A N 1
ATOM 928 C CA . LYS A 1 115 ? 15.376 15.425 -17.861 1.00 78.44 115 LYS A CA 1
ATOM 929 C C . LYS A 1 115 ? 14.340 15.655 -18.946 1.00 78.44 115 LYS A C 1
ATOM 931 O O . LYS A 1 115 ? 13.168 15.331 -18.785 1.00 78.44 115 LYS A O 1
ATOM 936 N N . ASN A 1 116 ? 14.818 16.139 -20.085 1.00 78.56 116 ASN A N 1
ATOM 937 C CA . ASN A 1 116 ? 14.024 16.290 -21.295 1.00 78.56 116 ASN A CA 1
ATOM 938 C C . ASN A 1 116 ? 14.529 15.261 -22.308 1.00 78.56 116 ASN A C 1
ATOM 940 O O . ASN A 1 116 ? 15.677 15.334 -22.746 1.00 78.56 116 ASN A O 1
ATOM 944 N N . GLY A 1 117 ? 13.706 14.267 -22.638 1.00 85.69 117 GLY A N 1
ATOM 945 C CA . GLY A 1 117 ? 14.107 13.192 -23.539 1.00 85.69 117 GLY A CA 1
ATOM 946 C C . GLY A 1 117 ? 13.043 12.117 -23.721 1.00 85.69 117 GLY A C 1
ATOM 947 O O . GLY A 1 117 ? 11.955 12.186 -23.146 1.00 85.69 117 GLY A O 1
ATOM 948 N N . ILE A 1 118 ? 13.379 11.112 -24.531 1.00 88.56 118 ILE A N 1
ATOM 949 C CA . ILE A 1 118 ? 12.473 10.011 -24.883 1.00 88.56 118 ILE A CA 1
ATOM 950 C C . ILE A 1 118 ? 11.994 9.225 -23.655 1.00 88.56 118 ILE A C 1
ATOM 952 O O . ILE A 1 118 ? 10.830 8.840 -23.602 1.00 88.56 118 ILE A O 1
ATOM 956 N N . ASP A 1 119 ? 12.849 9.056 -22.642 1.00 89.62 119 ASP A N 1
ATOM 957 C CA . ASP A 1 119 ? 12.493 8.375 -21.393 1.00 89.62 119 ASP A CA 1
ATOM 958 C C . ASP A 1 119 ? 11.408 9.136 -20.625 1.00 89.62 119 ASP A C 1
ATOM 960 O O . ASP A 1 119 ? 10.450 8.524 -20.166 1.00 89.62 119 ASP A O 1
ATOM 964 N N . THR A 1 120 ? 11.488 10.468 -20.558 1.00 89.44 120 THR A N 1
ATOM 965 C CA . THR A 1 120 ? 10.463 11.311 -19.922 1.00 89.44 120 THR A CA 1
ATOM 966 C C . THR A 1 120 ? 9.132 11.243 -20.668 1.00 89.44 120 THR A C 1
ATOM 968 O O . THR A 1 120 ? 8.077 11.093 -20.053 1.00 89.44 120 THR A O 1
ATOM 971 N N . VAL A 1 121 ? 9.166 11.292 -22.005 1.00 91.06 121 VAL A N 1
ATOM 972 C CA . VAL A 1 121 ? 7.961 11.150 -22.841 1.00 91.06 121 VAL A CA 1
ATOM 973 C C . VAL A 1 121 ? 7.317 9.778 -22.632 1.00 91.06 121 VAL A C 1
ATOM 975 O O . VAL A 1 121 ? 6.107 9.683 -22.426 1.00 91.06 121 VAL A O 1
ATOM 978 N N . ASN A 1 122 ? 8.121 8.714 -22.634 1.00 93.12 122 ASN A N 1
ATOM 979 C CA . ASN A 1 122 ? 7.645 7.351 -22.419 1.00 93.12 122 ASN A CA 1
ATOM 980 C C . ASN A 1 122 ? 7.119 7.140 -20.998 1.00 93.12 122 ASN A C 1
ATOM 982 O O . ASN A 1 122 ? 6.093 6.488 -20.833 1.00 93.12 122 ASN A O 1
ATOM 986 N N . PHE A 1 123 ? 7.766 7.715 -19.985 1.00 93.12 123 PHE A N 1
ATOM 987 C CA . PHE A 1 123 ? 7.299 7.680 -18.600 1.00 93.12 123 PHE A CA 1
ATOM 988 C C . PHE A 1 123 ? 5.926 8.327 -18.468 1.00 93.12 123 PHE A C 1
ATOM 990 O O . PHE A 1 123 ? 4.990 7.699 -17.973 1.00 93.12 123 PHE A O 1
ATOM 997 N N . ASN A 1 124 ? 5.772 9.532 -19.016 1.00 93.69 124 ASN A N 1
ATOM 998 C CA . ASN A 1 124 ? 4.496 10.236 -19.027 1.00 93.69 124 ASN A CA 1
ATOM 999 C C . ASN A 1 124 ? 3.412 9.465 -19.784 1.00 93.69 124 ASN A C 1
ATOM 1001 O O . ASN A 1 124 ? 2.257 9.495 -19.378 1.00 93.69 124 ASN A O 1
ATOM 1005 N N . LYS A 1 125 ? 3.767 8.739 -20.848 1.00 95.25 125 LYS A N 1
ATOM 1006 C CA . LYS A 1 125 ? 2.821 7.913 -21.604 1.00 95.25 125 LYS A CA 1
ATOM 1007 C C . LYS A 1 125 ? 2.412 6.635 -20.860 1.00 95.25 125 LYS A C 1
ATOM 1009 O O . LYS A 1 125 ? 1.230 6.321 -20.816 1.00 95.25 125 LYS A O 1
ATOM 1014 N N . ILE A 1 126 ? 3.373 5.882 -20.322 1.00 95.38 126 ILE A N 1
ATOM 1015 C CA . ILE A 1 126 ? 3.146 4.559 -19.708 1.00 95.38 126 ILE A CA 1
ATOM 1016 C C . ILE A 1 126 ? 2.503 4.694 -18.326 1.00 95.38 126 ILE A C 1
ATOM 1018 O O . ILE A 1 126 ? 1.602 3.924 -17.982 1.00 95.38 126 ILE A O 1
ATOM 1022 N N . LEU A 1 127 ? 2.968 5.668 -17.541 1.00 95.31 127 LEU A N 1
ATOM 1023 C CA . LEU A 1 127 ? 2.502 5.895 -16.177 1.00 95.31 127 LEU A CA 1
ATOM 1024 C C . LEU A 1 127 ? 1.510 7.056 -16.050 1.00 95.31 127 LEU A C 1
ATOM 1026 O O . LEU A 1 127 ? 1.012 7.295 -14.956 1.00 95.31 127 LEU A O 1
ATOM 1030 N N . GLU A 1 128 ? 1.186 7.742 -17.152 1.00 96.38 128 GLU A N 1
ATOM 1031 C CA . GLU A 1 128 ? 0.245 8.878 -17.179 1.00 96.38 128 GLU A CA 1
ATOM 1032 C C . GLU A 1 128 ? 0.675 10.030 -16.255 1.00 96.38 128 GLU A C 1
ATOM 1034 O O . GLU A 1 128 ? -0.146 10.706 -15.631 1.00 96.38 128 GLU A O 1
ATOM 1039 N N . ALA A 1 129 ? 1.990 10.241 -16.168 1.00 94.12 129 ALA A N 1
ATOM 1040 C CA . ALA A 1 129 ? 2.641 11.044 -15.139 1.00 94.12 129 ALA A CA 1
ATOM 1041 C C . ALA A 1 129 ? 2.911 12.513 -15.521 1.00 94.12 129 ALA A C 1
ATOM 1043 O O . ALA A 1 129 ? 3.675 13.196 -14.843 1.00 94.12 129 ALA A O 1
ATOM 1044 N N . SER A 1 130 ? 2.270 13.034 -16.571 1.00 91.75 130 SER A 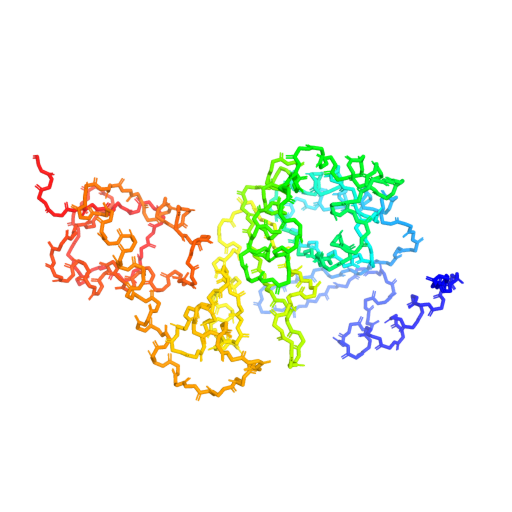N 1
ATOM 1045 C CA . SER A 1 130 ? 2.344 14.467 -16.890 1.00 91.75 130 SER A CA 1
ATOM 1046 C C . SER A 1 130 ? 1.791 15.324 -15.744 1.00 91.75 130 SER A C 1
ATOM 1048 O O . SER A 1 130 ? 0.681 15.070 -15.273 1.00 91.75 130 SER A O 1
ATOM 1050 N N . GLY A 1 131 ? 2.536 16.351 -15.314 1.00 89.75 131 GLY A N 1
ATOM 1051 C CA . GLY A 1 131 ? 2.170 17.192 -14.165 1.00 89.75 131 GLY A CA 1
ATOM 1052 C C . GLY A 1 131 ? 2.594 16.622 -12.804 1.00 89.75 131 GLY A C 1
ATOM 1053 O O . GLY A 1 131 ? 2.157 17.119 -11.758 1.00 89.75 131 GLY A O 1
ATOM 1054 N N . TYR A 1 132 ? 3.430 15.583 -12.805 1.00 90.50 132 TYR A N 1
ATOM 1055 C CA . TYR A 1 132 ? 4.060 15.013 -11.618 1.00 90.50 132 TYR A CA 1
ATOM 1056 C C . TYR A 1 132 ? 5.574 15.210 -11.699 1.00 90.50 132 TYR A C 1
ATOM 1058 O O . TYR A 1 132 ? 6.156 15.194 -12.779 1.00 90.50 132 TYR A O 1
ATOM 1066 N N . TYR A 1 133 ? 6.220 15.364 -10.543 1.00 87.69 133 TYR A N 1
ATOM 1067 C CA . TYR A 1 133 ? 7.672 15.577 -10.433 1.00 87.69 133 TYR A CA 1
ATOM 1068 C C . TYR A 1 133 ? 8.199 16.879 -11.077 1.00 87.69 133 TYR A C 1
ATOM 1070 O O . TYR A 1 133 ? 9.378 16.968 -11.413 1.00 87.69 133 TYR A O 1
ATOM 1078 N N . GLU A 1 134 ? 7.351 17.903 -11.205 1.00 83.19 134 GLU A N 1
ATOM 1079 C CA . GLU A 1 134 ? 7.653 19.183 -11.877 1.00 83.19 134 GLU A CA 1
ATOM 1080 C C . GLU A 1 134 ? 8.500 20.169 -11.042 1.00 83.19 134 GLU A C 1
ATOM 1082 O O . GLU A 1 134 ? 8.768 21.287 -11.476 1.00 83.19 134 GLU A O 1
ATOM 1087 N N . SER A 1 135 ? 8.900 19.821 -9.812 1.00 74.62 135 SER A N 1
ATOM 1088 C CA . SER A 1 135 ? 9.645 20.755 -8.956 1.00 74.62 135 SER A CA 1
ATOM 1089 C C . SER A 1 135 ? 11.001 21.133 -9.564 1.00 74.62 135 SER A C 1
ATOM 1091 O O . SER A 1 135 ? 11.843 20.277 -9.835 1.00 74.62 135 SER A O 1
ATOM 1093 N N . GLU A 1 136 ? 11.244 22.441 -9.686 1.00 55.97 136 GLU A N 1
ATOM 1094 C CA . GLU A 1 136 ? 12.455 23.017 -10.290 1.00 55.97 136 GLU A CA 1
ATOM 1095 C C . GLU A 1 136 ? 13.747 22.710 -9.509 1.00 55.97 136 GLU A C 1
ATOM 1097 O O . GLU A 1 136 ? 14.852 22.794 -10.049 1.00 55.97 136 GLU A O 1
ATOM 1102 N N . ASN A 1 137 ? 13.645 22.309 -8.237 1.00 59.91 137 ASN A N 1
ATOM 1103 C CA . ASN A 1 137 ? 14.798 22.101 -7.358 1.00 59.91 137 ASN A CA 1
ATOM 1104 C C . ASN A 1 137 ? 15.286 20.643 -7.341 1.00 59.91 137 ASN A C 1
ATOM 1106 O O . ASN A 1 137 ? 15.498 20.026 -6.297 1.00 59.91 137 ASN A O 1
ATOM 1110 N N . LEU A 1 138 ? 15.545 20.113 -8.536 1.00 61.28 138 LEU A N 1
ATOM 1111 C CA . LEU A 1 138 ? 16.053 18.757 -8.792 1.00 61.28 138 LEU A CA 1
ATOM 1112 C C . LEU A 1 138 ? 17.364 18.442 -8.040 1.00 61.28 138 LEU A C 1
ATOM 1114 O O . LEU A 1 138 ? 17.671 17.288 -7.746 1.00 61.28 138 LEU A O 1
ATOM 1118 N N . LYS A 1 139 ? 18.133 19.483 -7.688 1.00 58.59 139 LYS A N 1
ATOM 1119 C CA . LYS A 1 139 ? 19.371 19.402 -6.891 1.00 58.59 139 LYS A CA 1
ATOM 1120 C C . LYS A 1 139 ? 19.138 18.976 -5.434 1.00 58.59 139 LYS A C 1
ATOM 1122 O O . LYS A 1 139 ? 20.090 18.618 -4.752 1.00 58.59 139 LYS A O 1
ATOM 1127 N N . LEU A 1 140 ? 17.898 19.023 -4.942 1.00 62.78 140 LEU A N 1
ATOM 1128 C CA . LEU A 1 140 ? 17.550 18.632 -3.573 1.00 62.78 140 LEU A CA 1
ATOM 1129 C C . LEU A 1 140 ? 17.243 17.136 -3.431 1.00 62.78 140 LEU A C 1
ATOM 1131 O O . LEU A 1 140 ? 17.066 16.677 -2.310 1.00 62.78 140 LEU A O 1
ATOM 1135 N N . PHE A 1 141 ? 17.201 16.354 -4.517 1.00 67.62 141 PHE A N 1
ATOM 1136 C CA . PHE A 1 141 ? 16.854 14.924 -4.465 1.00 67.62 141 PHE A CA 1
ATOM 1137 C C . PHE A 1 141 ? 17.887 14.019 -3.798 1.00 67.62 141 PHE A C 1
ATOM 1139 O O . PHE A 1 141 ? 17.571 12.860 -3.544 1.00 67.62 141 PHE A O 1
ATOM 1146 N N . ASP A 1 142 ? 19.112 14.493 -3.573 1.00 65.75 142 ASP A N 1
ATOM 1147 C CA . ASP A 1 142 ? 20.115 13.805 -2.738 1.00 65.75 142 ASP A CA 1
ATOM 1148 C C . ASP A 1 142 ? 19.962 14.164 -1.249 1.00 65.75 142 ASP A C 1
ATOM 1150 O O . ASP A 1 142 ? 20.623 13.599 -0.386 1.00 65.75 142 ASP A O 1
ATOM 1154 N N . ARG A 1 143 ? 19.086 15.125 -0.935 1.00 69.44 143 ARG A N 1
ATOM 1155 C CA . ARG A 1 143 ? 18.690 15.462 0.430 1.00 69.44 143 ARG A CA 1
ATOM 1156 C C . ARG A 1 143 ? 17.351 14.830 0.741 1.00 69.44 143 ARG A C 1
ATOM 1158 O O . ARG A 1 143 ? 16.550 14.502 -0.138 1.00 69.44 143 ARG A O 1
ATOM 1165 N N . VAL A 1 144 ? 17.068 14.732 2.027 1.00 70.00 144 VAL A N 1
ATOM 1166 C CA . VAL A 1 144 ? 15.863 14.059 2.488 1.00 70.00 144 VAL A CA 1
ATOM 1167 C C . VAL A 1 144 ? 14.585 14.774 2.053 1.00 70.00 144 VAL A C 1
ATOM 1169 O O . VAL A 1 144 ? 13.605 14.122 1.699 1.00 70.00 144 VAL A O 1
ATOM 1172 N N . SER A 1 145 ? 14.593 16.105 1.993 1.00 72.62 145 SER A N 1
ATOM 1173 C CA . SER A 1 145 ? 13.465 16.878 1.462 1.00 72.62 145 SER A CA 1
ATOM 1174 C C . SER A 1 145 ? 13.124 16.491 0.021 1.00 72.62 145 SER A C 1
ATOM 1176 O O . SER A 1 145 ? 11.948 16.346 -0.319 1.00 72.62 145 SER A O 1
ATOM 1178 N N . GLY A 1 146 ? 14.134 16.249 -0.813 1.00 77.31 146 GLY A N 1
ATOM 1179 C CA . GLY A 1 146 ? 13.923 15.799 -2.176 1.00 77.31 146 GLY A CA 1
ATOM 1180 C C . GLY A 1 146 ? 13.489 14.339 -2.260 1.00 77.31 146 GLY A C 1
ATOM 1181 O O . GLY A 1 146 ? 12.558 14.043 -3.001 1.00 77.31 146 GLY A O 1
ATOM 1182 N N . GLN A 1 147 ? 14.056 13.432 -1.458 1.00 77.38 147 GLN A N 1
ATOM 1183 C CA . GLN A 1 147 ? 13.537 12.060 -1.382 1.00 77.38 147 GLN A CA 1
ATOM 1184 C C . GLN A 1 147 ? 12.062 12.038 -0.923 1.00 77.38 147 GLN A C 1
ATOM 1186 O O . GLN A 1 147 ? 11.246 11.291 -1.469 1.00 77.38 147 GLN A O 1
ATOM 1191 N N . ARG A 1 148 ? 11.683 12.908 0.025 1.00 78.75 148 ARG A N 1
ATOM 1192 C CA . ARG A 1 148 ? 10.295 13.090 0.480 1.00 78.75 148 ARG A CA 1
ATOM 1193 C C . ARG A 1 148 ? 9.379 13.565 -0.624 1.00 78.75 148 ARG A C 1
ATOM 1195 O O . ARG A 1 148 ? 8.290 13.014 -0.779 1.00 78.75 148 ARG A O 1
ATOM 1202 N N . TYR A 1 149 ? 9.826 14.544 -1.397 1.00 83.62 149 TYR A N 1
ATOM 1203 C CA . TYR A 1 149 ? 9.105 14.990 -2.576 1.00 83.62 149 TYR A CA 1
ATOM 1204 C C . TYR A 1 149 ? 8.886 13.835 -3.563 1.00 83.62 149 TYR A C 1
ATOM 1206 O O . TYR A 1 149 ? 7.748 13.568 -3.938 1.00 83.62 149 TYR A O 1
ATOM 1214 N N . LEU A 1 150 ? 9.942 13.087 -3.898 1.00 85.38 150 LEU A N 1
ATOM 1215 C CA . LEU A 1 150 ? 9.869 11.955 -4.825 1.00 85.38 150 LEU A CA 1
ATOM 1216 C C . LEU A 1 150 ? 8.881 10.882 -4.364 1.00 85.38 150 LEU A C 1
ATOM 1218 O O . LEU A 1 150 ? 8.039 10.436 -5.146 1.00 85.38 150 LEU A O 1
ATOM 1222 N N . ARG A 1 151 ? 8.936 10.493 -3.088 1.00 86.62 151 ARG A N 1
ATOM 1223 C CA . ARG A 1 151 ? 7.965 9.563 -2.504 1.00 86.62 151 ARG A CA 1
ATOM 1224 C C . ARG A 1 151 ? 6.543 10.098 -2.643 1.00 86.62 151 ARG A C 1
ATOM 1226 O O . ARG A 1 151 ? 5.673 9.381 -3.125 1.00 86.62 151 ARG A O 1
ATOM 1233 N N . ASN A 1 152 ? 6.307 11.332 -2.206 1.00 87.00 152 ASN A N 1
ATOM 1234 C CA . ASN A 1 152 ? 4.966 11.904 -2.149 1.00 87.00 152 ASN A CA 1
ATOM 1235 C C . ASN A 1 152 ? 4.360 12.079 -3.545 1.00 87.00 152 ASN A C 1
ATOM 1237 O O . ASN A 1 152 ? 3.190 11.761 -3.727 1.00 87.00 152 ASN A O 1
ATOM 1241 N N . GLU A 1 153 ? 5.154 12.493 -4.531 1.00 90.69 153 GLU A N 1
ATOM 1242 C CA . GLU A 1 153 ? 4.719 12.564 -5.928 1.00 90.69 153 GLU A CA 1
ATOM 1243 C C . GLU A 1 153 ? 4.391 11.187 -6.499 1.00 90.69 153 GLU A C 1
ATOM 1245 O O . GLU A 1 153 ? 3.397 11.040 -7.202 1.00 90.69 153 GLU A O 1
ATOM 1250 N N . SER A 1 154 ? 5.157 10.159 -6.131 1.00 91.81 154 SER A N 1
ATOM 1251 C CA . SER A 1 154 ? 4.863 8.781 -6.540 1.00 91.81 154 SER A CA 1
ATOM 1252 C C . SER A 1 154 ? 3.564 8.275 -5.919 1.00 91.81 154 SER A C 1
ATOM 1254 O O . SER A 1 154 ? 2.726 7.694 -6.602 1.00 91.81 154 SER A O 1
ATOM 1256 N N . LEU A 1 155 ? 3.352 8.547 -4.630 1.00 91.88 155 LEU A N 1
ATOM 1257 C CA . LEU A 1 155 ? 2.100 8.222 -3.951 1.00 91.88 155 LEU A CA 1
ATOM 1258 C C . LEU A 1 155 ? 0.909 8.953 -4.574 1.00 91.88 155 LEU A C 1
ATOM 1260 O O . LEU A 1 155 ? -0.139 8.344 -4.769 1.00 91.88 155 LEU A O 1
ATOM 1264 N N . ARG A 1 156 ? 1.074 10.240 -4.900 1.00 93.31 156 ARG A N 1
ATOM 1265 C CA . ARG A 1 156 ? 0.063 11.049 -5.592 1.00 93.31 156 ARG A CA 1
ATOM 1266 C C . ARG A 1 156 ? -0.267 10.435 -6.952 1.00 93.31 156 ARG A C 1
ATOM 1268 O O . ARG A 1 156 ? -1.428 10.156 -7.222 1.00 93.31 156 ARG A O 1
ATOM 1275 N N . LEU A 1 157 ? 0.755 10.119 -7.748 1.00 95.62 157 LEU A N 1
ATOM 1276 C CA . LEU A 1 157 ? 0.615 9.500 -9.064 1.00 95.62 157 LEU A CA 1
ATOM 1277 C C . LEU A 1 157 ? -0.195 8.198 -9.012 1.00 95.62 157 LEU A C 1
ATOM 1279 O O . LEU A 1 157 ? -1.170 8.052 -9.745 1.00 95.62 157 LEU A O 1
ATOM 1283 N N . PHE A 1 158 ? 0.169 7.257 -8.137 1.00 95.88 158 PHE A N 1
ATOM 1284 C CA . PHE A 1 158 ? -0.515 5.961 -8.062 1.00 95.88 158 PHE A CA 1
ATOM 1285 C C . PHE A 1 158 ? -1.898 6.026 -7.399 1.00 95.88 158 PHE A C 1
ATOM 1287 O O . PHE A 1 158 ? -2.748 5.183 -7.701 1.00 95.88 158 PHE A O 1
ATOM 1294 N N . ARG A 1 159 ? -2.165 7.014 -6.535 1.00 94.25 159 ARG A N 1
ATOM 1295 C CA . ARG A 1 159 ? -3.525 7.267 -6.031 1.00 94.25 159 ARG A CA 1
ATOM 1296 C C . ARG A 1 159 ? -4.412 7.798 -7.151 1.00 94.25 159 ARG A C 1
ATOM 1298 O O . ARG A 1 159 ? -5.428 7.181 -7.463 1.00 94.25 159 ARG A O 1
ATOM 1305 N N . ASP A 1 160 ? -3.976 8.873 -7.801 1.00 94.88 160 ASP A N 1
ATOM 1306 C CA . ASP A 1 160 ? -4.759 9.585 -8.810 1.00 94.88 160 ASP A CA 1
ATOM 1307 C C . ASP A 1 160 ? -4.964 8.748 -10.076 1.00 94.88 160 ASP A C 1
ATOM 1309 O O . ASP A 1 160 ? -6.074 8.642 -10.597 1.00 94.88 160 ASP A O 1
ATOM 1313 N N . LYS A 1 161 ? -3.882 8.159 -10.597 1.00 96.44 161 LYS A N 1
ATOM 1314 C CA . LYS A 1 161 ? -3.894 7.456 -11.884 1.00 96.44 161 LYS A CA 1
ATOM 1315 C C . LYS A 1 161 ? -4.050 5.955 -11.741 1.00 96.44 161 LYS A C 1
ATOM 1317 O O . LYS A 1 161 ? -4.557 5.337 -12.667 1.00 96.44 161 LYS A O 1
ATOM 1322 N N . GLY A 1 162 ? -3.659 5.368 -10.613 1.00 95.19 162 GLY A N 1
ATOM 1323 C CA . GLY A 1 162 ? -3.739 3.924 -10.370 1.00 95.19 162 GLY A CA 1
ATOM 1324 C C . GLY A 1 162 ? -5.081 3.449 -9.814 1.00 95.19 162 GLY A C 1
ATOM 1325 O O . GLY A 1 162 ? -5.258 2.245 -9.640 1.00 95.19 162 GLY A O 1
ATOM 1326 N N . ASN A 1 163 ? -6.033 4.358 -9.556 1.00 92.56 163 ASN A N 1
ATOM 1327 C CA . ASN A 1 163 ? -7.302 4.058 -8.878 1.00 92.56 163 ASN A CA 1
ATOM 1328 C C . ASN A 1 163 ? -7.081 3.320 -7.544 1.00 92.56 163 ASN A C 1
ATOM 1330 O O . ASN A 1 163 ? -7.750 2.337 -7.211 1.00 92.56 163 ASN A O 1
ATOM 1334 N N . THR A 1 164 ? -6.071 3.768 -6.802 1.00 91.56 164 THR A N 1
ATOM 1335 C CA . THR A 1 164 ? -5.694 3.141 -5.543 1.00 91.56 164 THR A CA 1
ATOM 1336 C C . THR A 1 164 ? -6.242 3.960 -4.391 1.00 91.56 164 THR A C 1
ATOM 1338 O O . THR A 1 164 ? -5.833 5.105 -4.201 1.00 91.56 164 THR A O 1
ATOM 1341 N N . LYS A 1 165 ? -7.140 3.374 -3.594 1.00 90.44 165 LYS A N 1
ATOM 1342 C CA . LYS A 1 165 ? -7.728 4.075 -2.450 1.00 90.44 165 LYS A CA 1
ATOM 1343 C C . LYS A 1 165 ? -6.694 4.375 -1.366 1.00 90.44 165 LYS A C 1
ATOM 1345 O O . LYS A 1 165 ? -6.664 5.480 -0.833 1.00 90.44 165 LYS A O 1
ATOM 1350 N N . HIS A 1 166 ? -5.843 3.400 -1.068 1.00 90.38 166 HIS A N 1
ATOM 1351 C CA . HIS A 1 166 ? -4.848 3.501 -0.014 1.00 90.38 166 HIS A CA 1
ATOM 1352 C C . HIS A 1 166 ? -3.498 2.955 -0.479 1.00 90.38 166 HIS A C 1
ATOM 1354 O O . HIS A 1 166 ? -3.426 1.944 -1.180 1.00 90.38 166 HIS A O 1
ATOM 1360 N N . ILE A 1 167 ? -2.419 3.629 -0.082 1.00 91.00 167 ILE A N 1
ATOM 1361 C CA . ILE A 1 167 ? -1.053 3.261 -0.449 1.00 91.00 167 ILE A CA 1
ATOM 1362 C C . ILE A 1 167 ? -0.138 3.397 0.753 1.00 91.00 167 ILE A C 1
ATOM 1364 O O . ILE A 1 167 ? -0.043 4.457 1.374 1.00 91.00 167 ILE A O 1
ATOM 1368 N N . HIS A 1 168 ? 0.615 2.338 1.016 1.00 86.88 168 HIS A N 1
ATOM 1369 C CA . HIS A 1 168 ? 1.698 2.352 1.983 1.00 86.88 168 HIS A CA 1
ATOM 1370 C C . HIS A 1 168 ? 3.034 2.056 1.303 1.00 86.88 168 HIS A C 1
ATOM 1372 O O . HIS A 1 168 ? 3.089 1.340 0.309 1.00 86.88 168 HIS A O 1
ATOM 1378 N N . THR A 1 169 ? 4.124 2.616 1.824 1.00 85.00 169 THR A N 1
ATOM 1379 C CA . THR A 1 169 ? 5.466 2.435 1.257 1.00 85.00 169 THR A CA 1
ATOM 1380 C C . THR A 1 169 ? 6.421 1.915 2.310 1.00 85.00 169 THR A C 1
ATOM 1382 O O . THR A 1 169 ? 6.561 2.549 3.358 1.00 85.00 169 THR A O 1
ATOM 1385 N N . PHE A 1 170 ? 7.162 0.868 1.976 1.00 79.12 170 PHE A N 1
ATOM 1386 C CA . PHE A 1 170 ? 8.320 0.415 2.736 1.00 79.12 170 PHE A CA 1
ATOM 1387 C C . PHE A 1 170 ? 9.585 0.853 2.005 1.00 79.12 170 PHE A C 1
ATOM 1389 O O . PHE A 1 170 ? 9.776 0.541 0.829 1.00 79.12 170 PHE A O 1
ATOM 1396 N N . SER A 1 171 ? 10.424 1.628 2.683 1.00 77.00 171 SER A N 1
ATOM 1397 C CA . SER A 1 171 ? 11.660 2.157 2.103 1.00 77.00 171 SER A CA 1
ATOM 1398 C C . SER A 1 171 ? 12.771 1.121 2.213 1.00 77.00 171 SER A C 1
ATOM 1400 O O . SER A 1 171 ? 13.050 0.657 3.318 1.00 77.00 171 SER A O 1
ATOM 1402 N N . LEU A 1 172 ? 13.437 0.800 1.103 1.00 72.81 172 LEU A N 1
ATOM 1403 C CA . LEU A 1 172 ? 14.603 -0.081 1.110 1.00 72.81 172 LEU A CA 1
ATOM 1404 C C . LEU A 1 172 ? 15.878 0.727 0.881 1.00 72.81 172 LEU A C 1
ATOM 1406 O O . LEU A 1 172 ? 16.118 1.291 -0.192 1.00 72.81 172 LEU A O 1
ATOM 1410 N N . ILE A 1 173 ? 16.677 0.797 1.945 1.00 68.50 173 ILE A N 1
ATOM 1411 C CA . ILE A 1 173 ? 17.922 1.556 2.017 1.00 68.50 173 ILE A CA 1
ATOM 1412 C C . ILE A 1 173 ? 19.065 0.549 2.175 1.00 68.50 173 ILE A C 1
ATOM 1414 O O . ILE A 1 173 ? 19.076 -0.214 3.143 1.00 68.50 173 ILE A O 1
ATOM 1418 N N . PRO A 1 174 ? 20.021 0.495 1.237 1.00 65.62 174 PRO A N 1
ATOM 1419 C CA . PRO A 1 174 ? 21.168 -0.388 1.354 1.00 65.62 174 PRO A CA 1
ATOM 1420 C C . PRO A 1 174 ? 22.065 0.059 2.510 1.00 65.62 174 PRO A C 1
ATOM 1422 O O . PRO A 1 174 ? 22.200 1.247 2.809 1.00 65.62 174 PRO A O 1
ATOM 1425 N N . LYS A 1 175 ? 22.718 -0.912 3.150 1.00 61.00 175 LYS A N 1
ATOM 1426 C CA . LYS A 1 175 ? 23.611 -0.669 4.286 1.00 61.00 175 LYS A CA 1
ATOM 1427 C C . LYS A 1 175 ? 24.680 0.372 3.929 1.00 61.00 175 LYS A C 1
ATOM 1429 O O . LYS A 1 175 ? 25.399 0.208 2.947 1.00 61.00 175 LYS A O 1
ATOM 1434 N N . GLY A 1 176 ? 24.798 1.418 4.749 1.00 55.56 176 GLY A N 1
ATOM 1435 C CA . GLY A 1 176 ? 25.789 2.486 4.578 1.00 55.56 176 GLY A CA 1
ATOM 1436 C C . GLY A 1 176 ? 25.382 3.626 3.638 1.00 55.56 176 GLY A C 1
ATOM 1437 O O . GLY A 1 176 ? 26.196 4.517 3.414 1.00 55.56 176 GLY A O 1
ATOM 1438 N N . TYR A 1 177 ? 24.152 3.627 3.117 1.00 60.81 177 TYR A N 1
ATOM 1439 C CA . TYR A 1 177 ? 23.598 4.721 2.316 1.00 60.81 177 TYR A CA 1
ATOM 1440 C C . TYR A 1 177 ? 22.446 5.414 3.049 1.00 60.81 177 TYR A C 1
ATOM 1442 O O . TYR A 1 177 ? 21.837 4.840 3.947 1.00 60.81 177 TYR A O 1
ATOM 1450 N N . ILE A 1 178 ? 22.142 6.644 2.633 1.00 64.44 178 ILE A N 1
ATOM 1451 C CA . ILE A 1 178 ? 21.002 7.440 3.124 1.00 64.44 178 ILE A CA 1
ATOM 1452 C C . ILE A 1 178 ? 19.883 7.582 2.079 1.00 64.44 178 ILE A C 1
ATOM 1454 O O . ILE A 1 178 ? 18.800 8.075 2.387 1.00 64.44 178 ILE A O 1
ATOM 1458 N N . ASP A 1 179 ? 20.138 7.149 0.842 1.00 69.56 179 ASP A N 1
ATOM 1459 C CA . ASP A 1 179 ? 19.185 7.226 -0.261 1.00 69.56 179 ASP A CA 1
ATOM 1460 C C . ASP A 1 179 ? 18.380 5.937 -0.398 1.00 69.56 179 ASP A C 1
ATOM 1462 O O . ASP A 1 179 ? 18.933 4.833 -0.441 1.00 69.56 179 ASP A O 1
ATOM 1466 N N . VAL A 1 180 ? 17.063 6.084 -0.536 1.00 75.31 180 VAL A N 1
ATOM 1467 C CA . VAL A 1 180 ? 16.175 4.968 -0.868 1.00 75.31 180 VAL A CA 1
ATOM 1468 C C . VAL A 1 180 ? 16.440 4.505 -2.303 1.00 75.31 180 VAL A C 1
ATOM 1470 O O . VAL A 1 180 ? 16.332 5.286 -3.251 1.00 75.31 180 VAL A O 1
ATOM 1473 N N . LEU A 1 181 ? 16.762 3.219 -2.484 1.00 75.81 181 LEU A N 1
ATOM 1474 C CA . LEU A 1 181 ? 16.949 2.641 -3.821 1.00 75.81 181 LEU A CA 1
ATOM 1475 C C . LEU A 1 181 ? 15.609 2.381 -4.508 1.00 75.81 181 LEU A C 1
ATOM 1477 O O . LEU A 1 181 ? 15.412 2.746 -5.670 1.00 75.81 181 LEU A O 1
ATOM 1481 N N . TYR A 1 182 ? 14.700 1.745 -3.776 1.00 80.94 182 TYR A N 1
ATOM 1482 C CA . TYR A 1 182 ? 13.353 1.435 -4.219 1.00 80.94 182 TYR A CA 1
ATOM 1483 C C . TYR A 1 182 ? 12.389 1.416 -3.033 1.00 80.94 182 TYR A C 1
ATOM 1485 O O . TYR A 1 182 ? 12.782 1.220 -1.879 1.00 80.94 182 TYR A O 1
ATOM 1493 N N . TYR A 1 183 ? 11.118 1.651 -3.334 1.00 86.06 183 TYR A N 1
ATOM 1494 C CA . TYR A 1 183 ? 10.020 1.476 -2.395 1.00 86.06 183 TYR A CA 1
ATOM 1495 C C . TYR A 1 183 ? 9.295 0.179 -2.721 1.00 86.06 183 TYR A C 1
ATOM 1497 O O . TYR A 1 183 ? 8.959 -0.044 -3.879 1.00 86.06 183 TYR A O 1
ATOM 1505 N N . LEU A 1 184 ? 8.972 -0.625 -1.712 1.00 88.31 184 LEU A N 1
ATOM 1506 C CA . LEU A 1 184 ? 7.871 -1.575 -1.847 1.00 88.31 184 LEU A CA 1
ATOM 1507 C C . LEU A 1 184 ? 6.580 -0.806 -1.585 1.00 88.31 184 LEU A C 1
ATOM 1509 O O . LEU A 1 184 ? 6.343 -0.344 -0.467 1.00 88.31 184 LEU A O 1
ATOM 1513 N N . MET A 1 185 ? 5.780 -0.608 -2.624 1.00 91.44 185 MET A N 1
ATOM 1514 C CA . MET A 1 185 ? 4.506 0.093 -2.542 1.00 91.44 185 MET A CA 1
ATOM 1515 C C . MET A 1 185 ? 3.375 -0.920 -2.431 1.00 91.44 185 MET A C 1
ATOM 1517 O O . MET A 1 185 ? 3.153 -1.710 -3.340 1.00 91.44 185 MET A O 1
ATOM 1521 N N . HIS A 1 186 ? 2.664 -0.899 -1.311 1.00 93.44 186 HIS A N 1
ATOM 1522 C CA . HIS A 1 186 ? 1.485 -1.721 -1.086 1.00 93.44 186 HIS A CA 1
ATOM 1523 C C . HIS A 1 186 ? 0.239 -0.917 -1.439 1.00 93.44 186 HIS A C 1
ATOM 1525 O O . HIS A 1 186 ? -0.081 0.067 -0.770 1.00 93.44 186 HIS A O 1
ATOM 1531 N N . PHE A 1 187 ? -0.435 -1.324 -2.508 1.00 95.31 187 PHE A N 1
ATOM 1532 C CA . PHE A 1 187 ? -1.704 -0.789 -2.981 1.00 95.31 187 PHE A CA 1
ATOM 1533 C C . PHE A 1 187 ? -2.833 -1.677 -2.472 1.00 95.31 187 PHE A C 1
ATOM 1535 O O . PHE A 1 187 ? -2.819 -2.891 -2.682 1.00 95.31 187 PHE A O 1
ATOM 1542 N N . TYR A 1 188 ? -3.815 -1.081 -1.806 1.00 92.94 188 TYR A N 1
ATOM 1543 C CA . TYR A 1 188 ? -4.922 -1.831 -1.227 1.00 92.94 188 TYR A CA 1
ATOM 1544 C C . TYR A 1 188 ? -6.204 -1.000 -1.197 1.00 92.94 188 TYR A C 1
ATOM 1546 O O . TYR A 1 188 ? -6.199 0.232 -1.152 1.00 92.94 188 TYR A O 1
ATOM 1554 N N . GLN A 1 189 ? -7.334 -1.704 -1.223 1.00 89.25 189 GLN A N 1
ATOM 1555 C CA . GLN A 1 189 ? -8.668 -1.092 -1.247 1.00 89.25 189 GLN A CA 1
ATOM 1556 C C . GLN A 1 189 ? -9.334 -1.068 0.137 1.00 89.25 189 GLN A C 1
ATOM 1558 O O . GLN A 1 189 ? -10.277 -0.310 0.372 1.00 89.25 189 GLN A O 1
ATOM 1563 N N . ASN A 1 190 ? -8.843 -1.886 1.074 1.00 88.62 190 ASN A N 1
ATOM 1564 C CA . ASN A 1 190 ? -9.377 -2.007 2.427 1.00 88.62 190 ASN A CA 1
ATOM 1565 C C . ASN A 1 190 ? -8.261 -1.840 3.459 1.00 88.62 190 ASN A C 1
ATOM 1567 O O . ASN A 1 190 ? -7.279 -2.573 3.422 1.00 88.62 190 ASN A O 1
ATOM 1571 N N . ILE A 1 191 ? -8.442 -0.921 4.410 1.00 87.94 191 ILE A N 1
ATOM 1572 C CA . ILE A 1 191 ? -7.451 -0.602 5.447 1.00 87.94 191 ILE A CA 1
ATOM 1573 C C . ILE A 1 191 ? -7.028 -1.808 6.296 1.00 87.94 191 ILE A C 1
ATOM 1575 O O . ILE A 1 191 ? -5.926 -1.819 6.837 1.00 87.94 191 ILE A O 1
ATOM 1579 N N . THR A 1 192 ? -7.868 -2.847 6.382 1.00 88.94 192 THR A N 1
ATOM 1580 C CA . THR A 1 192 ? -7.523 -4.100 7.065 1.00 88.94 192 THR A CA 1
ATOM 1581 C C . THR A 1 192 ? -6.255 -4.741 6.481 1.00 88.94 192 THR A C 1
ATOM 1583 O O . THR A 1 192 ? -5.485 -5.324 7.234 1.00 88.94 192 THR A O 1
ATOM 1586 N N . ALA A 1 193 ? -5.970 -4.554 5.190 1.00 89.69 193 ALA A N 1
ATOM 1587 C CA . ALA A 1 193 ? -4.719 -4.996 4.574 1.00 89.69 193 ALA A CA 1
ATOM 1588 C C . ALA A 1 193 ? -3.485 -4.345 5.226 1.00 89.69 193 ALA A C 1
ATOM 1590 O O . ALA A 1 193 ? -2.554 -5.029 5.652 1.00 89.69 193 ALA A O 1
ATOM 1591 N N . LEU A 1 194 ? -3.500 -3.014 5.379 1.00 87.69 194 LEU A N 1
ATOM 1592 C CA . LEU A 1 194 ? -2.425 -2.293 6.064 1.00 87.69 194 LEU A CA 1
ATOM 1593 C C . LEU A 1 194 ? -2.328 -2.691 7.538 1.00 87.69 194 LEU A C 1
ATOM 1595 O O . LEU A 1 194 ? -1.226 -2.775 8.077 1.00 87.69 194 LEU A O 1
ATOM 1599 N N . GLN A 1 195 ? -3.468 -2.917 8.189 1.00 88.44 195 GLN A N 1
ATOM 1600 C CA . GLN A 1 195 ? -3.504 -3.358 9.577 1.00 88.44 195 GLN A CA 1
ATOM 1601 C C . GLN A 1 195 ? -2.724 -4.671 9.752 1.00 88.44 195 GLN A C 1
ATOM 1603 O O . GLN A 1 195 ? -1.788 -4.706 10.549 1.00 88.44 195 GLN A O 1
ATOM 1608 N N . VAL A 1 196 ? -3.039 -5.699 8.954 1.00 88.31 196 VAL A N 1
ATOM 1609 C CA . VAL A 1 196 ? -2.358 -7.006 8.997 1.00 88.31 196 VAL A CA 1
ATOM 1610 C C . VAL A 1 196 ? -0.867 -6.863 8.692 1.00 88.31 196 VAL A C 1
ATOM 1612 O O . VAL A 1 196 ? -0.031 -7.432 9.399 1.00 88.31 196 VAL A O 1
ATOM 1615 N N . MET A 1 197 ? -0.508 -6.060 7.683 1.00 84.00 197 MET A N 1
ATOM 1616 C CA . MET A 1 197 ? 0.896 -5.795 7.347 1.00 84.00 197 MET A CA 1
ATOM 1617 C C . MET A 1 197 ? 1.652 -5.170 8.522 1.00 84.00 197 MET A C 1
ATOM 1619 O O . MET A 1 197 ? 2.754 -5.600 8.855 1.00 84.00 197 MET A O 1
ATOM 1623 N N . LYS A 1 198 ? 1.063 -4.179 9.194 1.00 83.25 198 LYS A N 1
ATOM 1624 C CA . LYS A 1 198 ? 1.688 -3.535 10.352 1.00 83.25 198 LYS A CA 1
ATOM 1625 C C . LYS A 1 198 ? 1.795 -4.455 11.552 1.00 83.25 198 LYS A C 1
ATOM 1627 O O . LYS A 1 198 ? 2.850 -4.479 12.168 1.00 83.25 198 LYS A O 1
ATOM 1632 N N . GLU A 1 199 ? 0.741 -5.188 11.888 1.00 84.88 199 GLU A N 1
ATOM 1633 C CA . GLU A 1 199 ? 0.764 -6.158 12.990 1.00 84.88 199 GLU A CA 1
ATOM 1634 C C . GLU A 1 199 ? 1.864 -7.202 12.766 1.00 84.88 199 GLU A C 1
ATOM 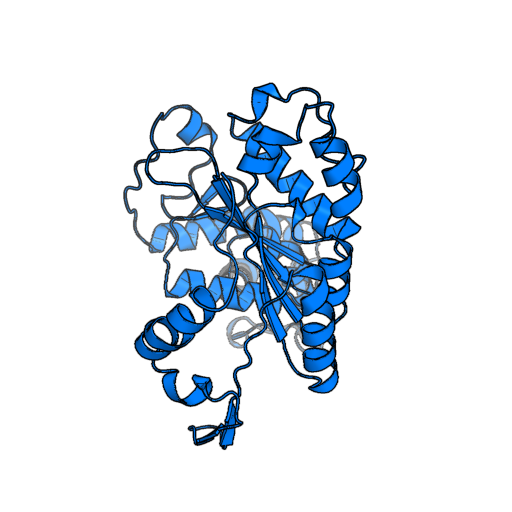1636 O O . GLU A 1 199 ? 2.652 -7.485 13.666 1.00 84.88 199 GLU A O 1
ATOM 1641 N N . THR A 1 200 ? 1.990 -7.694 11.531 1.00 81.62 200 THR A N 1
ATOM 1642 C CA . THR A 1 200 ? 3.051 -8.627 11.133 1.00 81.62 200 THR A CA 1
ATOM 1643 C C . THR A 1 200 ? 4.436 -7.999 11.290 1.00 81.62 200 THR A C 1
ATOM 1645 O O . THR A 1 200 ? 5.329 -8.617 11.869 1.00 81.62 200 THR A O 1
ATOM 1648 N N . LEU A 1 201 ? 4.620 -6.756 10.833 1.00 75.81 201 LEU A N 1
ATOM 1649 C CA . LEU A 1 201 ? 5.883 -6.039 11.004 1.00 75.81 201 LEU A CA 1
ATOM 1650 C C . LEU A 1 201 ? 6.221 -5.848 12.482 1.00 75.81 201 LEU A C 1
ATOM 1652 O O . LEU A 1 201 ? 7.304 -6.228 12.893 1.00 75.81 201 LEU A O 1
ATOM 1656 N N . TRP A 1 202 ? 5.292 -5.364 13.303 1.00 75.81 202 TRP A N 1
ATOM 1657 C CA . TRP A 1 202 ? 5.511 -5.205 14.743 1.00 75.81 202 TRP A CA 1
ATOM 1658 C C . TRP A 1 202 ? 5.826 -6.522 15.461 1.00 75.81 202 TRP A C 1
ATOM 1660 O O . TRP A 1 202 ? 6.568 -6.506 16.437 1.00 75.81 202 TRP A O 1
ATOM 1670 N N . LYS A 1 203 ? 5.275 -7.648 14.993 1.00 77.38 203 LYS A N 1
ATOM 1671 C CA . LYS A 1 203 ? 5.487 -8.968 15.597 1.00 77.38 203 LYS A CA 1
ATOM 1672 C C . LYS A 1 203 ? 6.845 -9.582 15.257 1.00 77.38 203 LYS A C 1
ATOM 1674 O O . LYS A 1 203 ? 7.459 -10.205 16.119 1.00 77.38 203 LYS A O 1
ATOM 1679 N N . TYR A 1 204 ? 7.272 -9.483 13.999 1.00 70.00 204 TYR A N 1
ATOM 1680 C CA . TYR A 1 204 ? 8.436 -10.222 13.488 1.00 70.00 204 TYR A CA 1
ATOM 1681 C C . TYR A 1 204 ? 9.636 -9.338 13.159 1.00 70.00 204 TYR A C 1
ATOM 1683 O O . TYR A 1 204 ? 10.751 -9.828 13.004 1.00 70.00 204 TYR A O 1
ATOM 1691 N N . ASN A 1 205 ? 9.414 -8.039 13.021 1.00 60.09 205 ASN A N 1
ATOM 1692 C CA . ASN A 1 205 ? 10.387 -7.081 12.543 1.00 60.09 205 ASN A CA 1
ATOM 1693 C C . ASN A 1 205 ? 10.250 -5.811 13.383 1.00 60.09 205 ASN A C 1
ATOM 1695 O O . ASN A 1 205 ? 9.693 -4.829 12.897 1.00 60.09 205 ASN A O 1
ATOM 1699 N N . ASN A 1 206 ? 10.754 -5.839 14.631 1.00 52.19 206 ASN A N 1
ATOM 1700 C CA . ASN A 1 206 ? 10.646 -4.807 15.692 1.00 52.19 206 ASN A CA 1
ATOM 1701 C C . ASN A 1 206 ? 11.243 -3.408 15.340 1.00 52.19 206 ASN A C 1
ATOM 1703 O O . ASN A 1 206 ? 11.517 -2.594 16.220 1.00 52.19 206 ASN A O 1
ATOM 1707 N N . LEU A 1 207 ? 11.332 -3.152 14.034 1.00 51.19 207 LEU A N 1
ATOM 1708 C CA . LEU A 1 207 ? 11.358 -1.938 13.234 1.00 51.19 207 LEU A CA 1
ATOM 1709 C C . LEU A 1 207 ? 12.767 -1.376 13.047 1.00 51.19 207 LEU A C 1
ATOM 1711 O O . LEU A 1 207 ? 13.341 -0.756 13.922 1.00 51.19 207 LEU A O 1
ATOM 1715 N N . HIS A 1 208 ? 13.326 -1.618 11.861 1.00 50.88 208 HIS A N 1
ATOM 1716 C CA . HIS A 1 208 ? 14.469 -0.908 11.280 1.00 50.88 208 HIS A CA 1
ATOM 1717 C C . HIS A 1 208 ? 14.052 -0.328 9.922 1.00 50.88 208 HIS A C 1
ATOM 1719 O O . HIS A 1 208 ? 14.736 -0.504 8.915 1.00 50.88 208 HIS A O 1
ATOM 1725 N N . HIS A 1 209 ? 12.871 0.288 9.847 1.00 53.50 209 HIS A N 1
ATOM 1726 C CA . HIS A 1 209 ? 12.318 0.775 8.584 1.00 53.50 209 HIS A CA 1
ATOM 1727 C C . HIS A 1 209 ? 12.074 2.284 8.636 1.00 53.50 209 HIS A C 1
ATOM 1729 O O . HIS A 1 209 ? 11.685 2.871 9.649 1.00 53.50 209 HIS A O 1
ATOM 1735 N N . LEU A 1 210 ? 12.321 2.921 7.495 1.00 55.56 210 LEU A N 1
ATOM 1736 C CA . LEU A 1 210 ? 12.083 4.340 7.294 1.00 55.56 210 LEU A CA 1
ATOM 1737 C C . LEU A 1 210 ? 10.664 4.536 6.761 1.00 55.56 210 LEU A C 1
ATOM 1739 O O . LEU A 1 210 ? 10.311 4.026 5.692 1.00 55.56 210 LEU A O 1
ATOM 1743 N N . PHE A 1 211 ? 9.862 5.304 7.488 1.00 55.97 211 PHE A N 1
ATOM 1744 C CA . PHE A 1 211 ? 8.508 5.669 7.095 1.00 55.97 211 PHE A CA 1
ATOM 1745 C C . PHE A 1 211 ? 8.304 7.151 7.196 1.00 55.97 211 PHE A C 1
ATOM 1747 O O . PHE A 1 211 ? 8.568 7.766 8.228 1.00 55.97 211 PHE A O 1
ATOM 1754 N N . GLU A 1 212 ? 7.833 7.717 6.090 1.00 57.69 212 GLU A N 1
ATOM 1755 C CA . GLU A 1 212 ? 7.751 9.164 5.937 1.00 57.69 212 GLU A CA 1
ATOM 1756 C C . GLU A 1 212 ? 9.022 9.834 6.434 1.00 57.69 212 GLU A C 1
ATOM 1758 O O . GLU A 1 212 ? 8.971 10.870 7.097 1.00 57.69 212 GLU A O 1
ATOM 1763 N N . PHE A 1 213 ? 10.166 9.203 6.139 1.00 54.62 213 PHE A N 1
ATOM 1764 C CA . PHE A 1 213 ? 11.471 9.758 6.436 1.00 54.62 213 PHE A CA 1
ATOM 1765 C C . PHE A 1 213 ? 11.809 9.694 7.963 1.00 54.62 213 PHE A C 1
ATOM 1767 O O . PHE A 1 213 ? 12.963 9.776 8.357 1.00 54.62 213 PHE A O 1
ATOM 1774 N N . LYS A 1 214 ? 10.880 9.314 8.845 1.00 55.31 214 LYS A N 1
ATOM 1775 C CA . LYS A 1 214 ? 11.169 8.973 10.250 1.00 55.31 214 LYS A CA 1
ATOM 1776 C C . LYS A 1 214 ? 11.680 7.534 10.366 1.00 55.31 214 LYS A C 1
ATOM 1778 O O . LYS A 1 214 ? 11.097 6.619 9.782 1.00 55.31 214 LYS A O 1
ATOM 1783 N N . VAL A 1 215 ? 12.746 7.325 11.137 1.00 55.50 215 VAL A N 1
ATOM 1784 C CA . VAL A 1 215 ? 13.246 5.977 11.437 1.00 55.50 215 VAL A CA 1
ATOM 1785 C C . VAL A 1 215 ? 12.571 5.485 12.715 1.00 55.50 215 VAL A C 1
ATOM 1787 O O . VAL A 1 215 ? 12.788 6.030 13.798 1.00 55.50 215 VAL A O 1
ATOM 1790 N N . TYR A 1 216 ? 11.728 4.466 12.581 1.00 47.94 216 TYR A N 1
ATOM 1791 C CA . TYR A 1 216 ? 11.135 3.761 13.716 1.00 47.94 216 TYR A CA 1
ATOM 1792 C C . TYR A 1 216 ? 12.073 2.609 14.083 1.00 47.94 216 TYR A C 1
ATOM 1794 O O . TYR A 1 216 ? 12.526 1.917 13.172 1.00 47.94 216 TYR A O 1
ATOM 1802 N N . GLY A 1 217 ? 12.420 2.461 15.371 1.00 44.16 217 GLY A N 1
ATOM 1803 C CA . GLY A 1 217 ? 13.425 1.481 15.813 1.00 44.16 217 GLY A CA 1
ATOM 1804 C C . GLY A 1 217 ? 14.598 1.990 16.640 1.00 44.16 217 GLY A C 1
ATOM 1805 O O . GLY A 1 217 ? 15.274 1.193 17.279 1.00 44.16 217 GLY A O 1
ATOM 1806 N N . PHE A 1 218 ? 14.860 3.299 16.591 1.00 46.25 218 PHE A N 1
ATOM 1807 C CA . PHE A 1 218 ? 16.050 3.949 17.166 1.00 46.25 218 PHE A CA 1
ATOM 1808 C C . PHE A 1 218 ? 15.674 5.153 18.044 1.00 46.25 218 PHE A C 1
ATOM 1810 O O . PHE A 1 218 ? 16.317 6.198 17.957 1.00 46.25 218 PHE A O 1
ATOM 1817 N N . GLY A 1 219 ? 14.559 5.067 18.781 1.00 37.72 219 GLY A N 1
ATOM 1818 C CA . GLY A 1 219 ? 14.090 6.162 19.641 1.00 37.72 219 GLY A CA 1
ATOM 1819 C C . GLY A 1 219 ? 13.389 7.315 18.904 1.00 37.72 219 GLY A C 1
ATOM 1820 O O . GLY A 1 219 ? 13.439 8.451 19.360 1.00 37.72 219 GLY A O 1
ATOM 1821 N N . LEU A 1 220 ? 12.743 7.043 17.759 1.00 46.78 220 LEU A N 1
ATOM 1822 C CA . LEU A 1 220 ? 12.065 8.039 16.909 1.00 46.78 220 LEU A CA 1
ATOM 1823 C C . LEU A 1 220 ? 12.950 9.264 16.608 1.00 46.78 220 LEU A C 1
ATOM 1825 O O . LEU A 1 220 ? 12.713 10.371 17.092 1.00 46.78 220 LEU A O 1
ATOM 1829 N N . LYS A 1 221 ? 13.955 9.093 15.750 1.00 50.72 221 LYS A N 1
ATOM 1830 C CA . LYS A 1 221 ? 14.811 10.211 15.339 1.00 50.72 221 LYS A CA 1
ATOM 1831 C C . LYS A 1 221 ? 14.278 10.844 14.060 1.00 50.72 221 LYS A C 1
ATOM 1833 O O . LYS A 1 221 ? 13.980 10.160 13.075 1.00 50.72 221 LYS A O 1
ATOM 1838 N N . THR A 1 222 ? 14.096 12.163 14.102 1.00 51.75 222 THR A N 1
ATOM 1839 C CA . THR A 1 222 ? 13.780 12.954 12.913 1.00 51.75 222 THR A CA 1
ATOM 1840 C C . THR A 1 222 ? 14.984 12.959 11.983 1.00 51.75 222 THR A C 1
ATOM 1842 O O . THR A 1 222 ? 16.098 12.616 12.351 1.00 51.75 222 THR A O 1
ATOM 1845 N N . ILE A 1 223 ? 14.781 13.358 10.747 1.00 51.00 223 ILE A N 1
ATOM 1846 C CA . ILE A 1 223 ? 15.866 13.435 9.771 1.00 51.00 223 ILE A CA 1
ATOM 1847 C C . ILE A 1 223 ? 16.880 14.504 10.028 1.00 51.00 223 ILE A C 1
ATOM 1849 O O . ILE A 1 223 ? 18.038 14.300 9.692 1.00 51.00 223 ILE A O 1
ATOM 1853 N N . ASP A 1 224 ? 16.467 15.598 10.648 1.00 54.59 224 ASP A N 1
ATOM 1854 C CA . ASP A 1 224 ? 17.380 16.681 10.990 1.00 54.59 224 ASP A CA 1
ATOM 1855 C C . ASP A 1 224 ? 18.496 16.166 11.923 1.00 54.59 224 ASP A C 1
ATOM 1857 O O . ASP A 1 224 ? 19.614 16.673 11.902 1.00 54.59 224 ASP A O 1
ATOM 1861 N N . TYR A 1 225 ? 18.223 15.088 12.674 1.00 57.19 225 TYR A N 1
ATOM 1862 C CA . TYR A 1 225 ? 19.223 14.338 13.434 1.00 57.19 225 TYR A CA 1
ATOM 1863 C C . TYR A 1 225 ? 20.247 13.620 12.535 1.00 57.19 225 TYR A C 1
ATOM 1865 O O . TYR A 1 225 ? 21.436 13.599 12.845 1.00 57.19 225 TYR A O 1
ATOM 1873 N N . TYR A 1 226 ? 19.805 13.032 11.420 1.00 52.28 226 TYR A N 1
ATOM 1874 C CA . TYR A 1 226 ? 20.650 12.268 10.496 1.00 52.28 226 TYR A CA 1
ATOM 1875 C C . TYR A 1 226 ? 21.310 13.123 9.406 1.00 52.28 226 TYR A C 1
ATOM 1877 O O . TYR A 1 226 ? 22.336 12.708 8.881 1.00 52.28 226 TYR A O 1
ATOM 1885 N N . GLU A 1 227 ? 20.816 14.326 9.092 1.00 57.59 227 GLU A N 1
ATOM 1886 C CA . GLU A 1 227 ? 21.511 15.254 8.177 1.00 57.59 227 GLU A CA 1
ATOM 1887 C C . GLU A 1 227 ? 22.911 15.638 8.688 1.00 57.59 227 GLU A C 1
ATOM 1889 O O . GLU A 1 227 ? 23.794 15.986 7.905 1.00 57.59 227 GLU A O 1
ATOM 1894 N N . GLN A 1 228 ? 23.137 15.527 10.000 1.00 58.72 228 GLN A N 1
ATOM 1895 C CA . GLN A 1 228 ? 24.425 15.772 10.649 1.00 58.72 228 GLN A CA 1
ATOM 1896 C C . GLN A 1 228 ? 25.319 14.521 10.716 1.00 58.72 228 GLN A C 1
ATOM 1898 O O . GLN A 1 228 ? 26.459 14.613 11.174 1.00 58.72 228 GLN A O 1
ATOM 1903 N N . GLN A 1 229 ? 24.835 13.354 10.269 1.00 56.94 229 GLN A N 1
ATOM 1904 C CA . GLN A 1 229 ? 25.553 12.083 10.350 1.00 56.94 229 GLN A CA 1
ATOM 1905 C C . GLN A 1 229 ? 25.711 11.430 8.965 1.00 56.94 229 GLN A C 1
ATOM 1907 O O . GLN A 1 229 ? 24.730 11.042 8.338 1.00 56.94 229 GLN A O 1
ATOM 1912 N N . PRO A 1 230 ? 26.947 11.227 8.474 1.00 51.75 230 PRO A N 1
ATOM 1913 C CA . PRO A 1 230 ? 27.193 10.681 7.136 1.00 51.75 230 PRO A CA 1
ATOM 1914 C C . PRO A 1 230 ? 26.906 9.174 7.013 1.00 51.75 230 PRO A C 1
ATOM 1916 O O . PRO A 1 230 ? 27.023 8.618 5.922 1.00 51.75 230 PRO A O 1
ATOM 1919 N N . LYS A 1 231 ? 26.573 8.492 8.118 1.00 52.97 231 LYS A N 1
ATOM 1920 C CA . LYS A 1 231 ? 26.249 7.063 8.164 1.00 52.97 231 LYS A CA 1
ATOM 1921 C C . LYS A 1 231 ? 25.074 6.827 9.108 1.00 52.97 231 LYS A C 1
ATOM 1923 O O . LYS A 1 231 ? 25.084 7.296 10.241 1.00 52.97 231 LYS A O 1
ATOM 1928 N N . LEU A 1 232 ? 24.094 6.057 8.643 1.00 49.25 232 LEU A N 1
ATOM 1929 C CA . LEU A 1 232 ? 23.078 5.447 9.497 1.00 49.25 232 LEU A CA 1
ATOM 1930 C C . LEU A 1 232 ? 23.725 4.254 10.217 1.00 49.25 232 LEU A C 1
ATOM 1932 O O . LEU A 1 232 ? 23.751 3.150 9.673 1.00 49.25 232 LEU A O 1
ATOM 1936 N N . ASP A 1 233 ? 24.295 4.481 11.403 1.00 44.28 233 ASP A N 1
ATOM 1937 C CA . ASP A 1 233 ? 24.644 3.383 12.309 1.00 44.28 233 ASP A CA 1
ATOM 1938 C C . ASP A 1 233 ? 23.384 2.956 13.062 1.00 44.28 233 ASP A C 1
ATOM 1940 O O . ASP A 1 233 ? 22.831 3.665 13.905 1.00 44.28 233 ASP A O 1
ATOM 1944 N N . PHE A 1 234 ? 22.893 1.782 12.689 1.00 43.94 234 PHE A N 1
ATOM 1945 C CA . PHE A 1 234 ? 21.718 1.158 13.267 1.00 43.94 234 PHE A CA 1
ATOM 1946 C C . PHE A 1 234 ? 22.082 0.536 14.637 1.00 43.94 234 PHE A C 1
ATOM 1948 O O . PHE A 1 234 ? 22.307 -0.668 14.730 1.00 43.94 234 PHE A O 1
ATOM 1955 N N . CYS A 1 235 ? 22.162 1.339 15.707 1.00 39.53 235 CYS A N 1
ATOM 1956 C CA . CYS A 1 235 ? 22.333 0.854 17.092 1.00 39.53 235 CYS A CA 1
ATOM 1957 C C . CYS A 1 235 ? 20.988 0.534 17.765 1.00 39.53 235 CYS A C 1
ATOM 1959 O O . CYS A 1 235 ? 20.216 1.439 18.040 1.00 39.53 235 CYS A O 1
ATOM 1961 N N . ILE A 1 236 ? 20.702 -0.740 18.034 1.00 40.41 236 ILE A N 1
ATOM 1962 C CA . ILE A 1 236 ? 19.422 -1.210 18.594 1.00 40.41 236 ILE A CA 1
ATOM 1963 C C . ILE A 1 236 ? 19.167 -0.591 19.984 1.00 40.41 236 ILE A C 1
ATOM 1965 O O . ILE A 1 236 ? 19.876 -0.914 20.935 1.00 40.41 236 ILE A O 1
ATOM 1969 N N . GLU A 1 237 ? 18.130 0.239 20.109 1.00 46.03 237 GLU A N 1
ATOM 1970 C CA . GLU A 1 237 ? 17.537 0.644 21.396 1.00 46.03 237 GLU A CA 1
ATOM 1971 C C . GLU A 1 237 ? 16.222 -0.138 21.628 1.00 46.03 237 GLU A C 1
ATOM 1973 O O . GLU A 1 237 ? 15.628 -0.686 20.697 1.00 46.03 237 GLU A O 1
ATOM 1978 N N . SER A 1 238 ? 15.821 -0.304 22.892 1.00 50.66 238 SER A N 1
ATOM 1979 C CA . SER A 1 238 ? 14.858 -1.331 23.332 1.00 50.66 238 SER A CA 1
ATOM 1980 C C . SER A 1 238 ? 13.430 -1.177 22.757 1.00 50.66 238 SER A C 1
ATOM 1982 O O . SER A 1 238 ? 12.948 -0.076 22.505 1.00 50.66 238 SER A O 1
ATOM 1984 N N . SER A 1 239 ? 12.693 -2.287 22.592 1.00 55.94 239 SER A N 1
ATOM 1985 C CA . SER A 1 239 ? 11.336 -2.303 21.999 1.00 55.94 239 SER A CA 1
ATOM 1986 C C . SER A 1 239 ? 10.271 -1.514 22.779 1.00 55.94 239 SER A C 1
ATOM 1988 O O . SER A 1 239 ? 9.277 -1.087 22.188 1.00 55.94 239 SER A O 1
ATOM 1990 N N . LEU A 1 240 ? 10.467 -1.295 24.084 1.00 55.31 240 LEU A N 1
ATOM 1991 C CA . LEU A 1 240 ? 9.535 -0.553 24.943 1.00 55.31 240 LEU A CA 1
ATOM 1992 C C . LEU A 1 240 ? 9.502 0.945 24.595 1.00 55.31 240 LEU A C 1
ATOM 1994 O O . LEU A 1 240 ? 8.430 1.551 24.576 1.00 55.31 240 LEU A O 1
ATOM 1998 N N . GLU A 1 241 ? 10.644 1.530 24.230 1.00 65.06 241 GLU A N 1
ATOM 1999 C CA . GLU A 1 241 ? 10.741 2.946 23.849 1.00 65.06 241 GLU A CA 1
ATOM 2000 C C . GLU A 1 241 ? 10.022 3.238 22.522 1.00 65.06 241 GLU A C 1
ATOM 2002 O O . GLU A 1 241 ? 9.439 4.312 22.340 1.00 65.06 241 GLU A O 1
ATOM 2007 N N . ASN A 1 242 ? 9.987 2.258 21.611 1.00 68.62 242 ASN A N 1
ATOM 2008 C CA . ASN A 1 242 ? 9.290 2.369 20.327 1.00 68.62 242 ASN A CA 1
ATOM 2009 C C . ASN A 1 242 ? 7.764 2.381 20.491 1.00 68.62 242 ASN A C 1
ATOM 2011 O O . ASN A 1 242 ? 7.083 3.144 19.798 1.00 68.62 242 ASN A O 1
ATOM 2015 N N . HIS A 1 243 ? 7.220 1.564 21.401 1.00 77.50 243 HIS A N 1
ATOM 2016 C CA . HIS A 1 243 ? 5.781 1.537 21.669 1.00 77.50 243 HIS A CA 1
ATOM 2017 C C . HIS A 1 243 ? 5.307 2.885 22.218 1.00 77.50 243 HIS A C 1
ATOM 2019 O O . HIS A 1 243 ? 4.440 3.523 21.621 1.00 77.50 243 HIS A O 1
ATOM 2025 N N . GLU A 1 244 ? 5.932 3.362 23.294 1.00 80.88 244 GLU A N 1
ATOM 2026 C CA . GLU A 1 244 ? 5.568 4.625 23.943 1.00 80.88 244 GLU A CA 1
ATOM 2027 C C . GLU A 1 244 ? 5.737 5.828 23.007 1.00 80.88 244 GLU A C 1
ATOM 2029 O O . GLU A 1 244 ? 4.846 6.672 22.906 1.00 80.88 244 GLU A O 1
ATOM 2034 N N . SER A 1 245 ? 6.819 5.868 22.223 1.00 77.31 245 SER A N 1
ATOM 2035 C CA . SER A 1 245 ? 7.016 6.902 21.199 1.00 77.31 245 SER A CA 1
ATOM 2036 C C . SER A 1 245 ? 5.910 6.898 20.141 1.00 77.31 245 SER A C 1
ATOM 2038 O O . SER A 1 245 ? 5.442 7.960 19.719 1.00 77.31 245 SER A O 1
ATOM 2040 N N . CYS A 1 246 ? 5.463 5.713 19.715 1.00 80.94 246 CYS A N 1
ATOM 2041 C CA . CYS A 1 246 ? 4.364 5.586 18.764 1.00 80.94 246 CYS A CA 1
ATOM 2042 C C . CYS A 1 246 ? 3.041 6.089 19.359 1.00 80.94 246 CYS A C 1
ATOM 2044 O O . CYS A 1 246 ? 2.311 6.808 18.671 1.00 80.94 246 CYS A O 1
ATOM 2046 N N . ILE A 1 247 ? 2.747 5.757 20.621 1.00 87.75 247 ILE A N 1
ATOM 2047 C CA . ILE A 1 247 ? 1.544 6.239 21.310 1.00 87.75 247 ILE A CA 1
ATOM 2048 C C . ILE A 1 247 ? 1.589 7.757 21.488 1.00 87.75 247 ILE A C 1
ATOM 2050 O O . ILE A 1 247 ? 0.612 8.422 21.162 1.00 87.75 247 ILE A O 1
ATOM 2054 N N . ASN A 1 248 ? 2.717 8.329 21.911 1.00 86.31 248 ASN A N 1
ATOM 2055 C CA . ASN A 1 248 ? 2.851 9.775 22.115 1.00 86.31 248 ASN A CA 1
ATOM 2056 C C . ASN A 1 248 ? 2.639 10.574 20.818 1.00 86.31 248 ASN A C 1
ATOM 2058 O O . ASN A 1 248 ? 1.990 11.620 20.825 1.00 86.31 248 ASN A O 1
ATOM 2062 N N . LEU A 1 249 ? 3.142 10.075 19.683 1.00 83.88 249 LEU A N 1
ATOM 2063 C CA . LEU A 1 249 ? 2.857 10.675 18.377 1.00 83.88 249 LEU A CA 1
ATOM 2064 C C . LEU A 1 249 ? 1.381 10.574 18.001 1.00 83.88 249 LEU A C 1
ATOM 2066 O O . LEU A 1 249 ? 0.811 11.533 17.485 1.00 83.88 249 LEU A O 1
ATOM 2070 N N . LEU A 1 250 ? 0.769 9.412 18.235 1.00 89.88 250 LEU A N 1
ATOM 2071 C CA . LEU A 1 250 ? -0.643 9.223 17.946 1.00 89.88 250 LEU A CA 1
ATOM 2072 C C . LEU A 1 250 ? -1.508 10.129 18.830 1.00 89.88 250 LEU A C 1
ATOM 2074 O O . LEU A 1 250 ? -2.465 10.719 18.348 1.00 89.88 250 LEU A O 1
ATOM 2078 N N . GLU A 1 251 ? -1.149 10.301 20.098 1.00 91.19 251 GLU A N 1
ATOM 2079 C CA . GLU A 1 251 ? -1.838 11.198 21.019 1.00 91.19 251 GLU A CA 1
ATOM 2080 C C . GLU A 1 251 ? -1.731 12.663 20.589 1.00 91.19 251 GLU A C 1
ATOM 2082 O O . GLU A 1 251 ? -2.725 13.392 20.628 1.00 91.19 251 GLU A O 1
ATOM 2087 N N . LYS A 1 252 ? -0.549 13.088 20.133 1.00 89.50 252 LYS A N 1
ATOM 2088 C CA . LYS A 1 252 ? -0.346 14.437 19.603 1.00 89.50 252 LYS A CA 1
ATOM 2089 C C . LYS A 1 252 ? -1.265 14.718 18.415 1.00 89.50 252 LYS A C 1
ATOM 2091 O O . LYS A 1 252 ? -1.867 15.782 18.368 1.00 89.50 252 LYS A O 1
ATOM 2096 N N . ASP A 1 253 ? -1.394 13.775 17.486 1.00 89.56 253 ASP A N 1
ATOM 2097 C CA . ASP A 1 253 ? -2.137 14.010 16.248 1.00 89.56 253 ASP A CA 1
ATOM 2098 C C . ASP A 1 253 ? -3.632 13.663 16.396 1.00 89.56 253 ASP A C 1
ATOM 2100 O O . ASP A 1 253 ? -4.495 14.510 16.170 1.00 89.56 253 ASP A O 1
ATOM 2104 N N . LEU A 1 254 ? -3.979 12.438 16.795 1.00 93.00 254 LEU A N 1
ATOM 2105 C CA . LEU A 1 254 ? -5.368 11.998 16.977 1.00 93.00 254 LEU A CA 1
ATOM 2106 C C . LEU A 1 254 ? -5.977 12.551 18.270 1.00 93.00 254 LEU A C 1
ATOM 2108 O O . LEU A 1 254 ? -7.079 13.094 18.242 1.00 93.00 254 LEU A O 1
ATOM 2112 N N . GLY A 1 255 ? -5.269 12.436 19.396 1.00 89.81 255 GLY A N 1
ATOM 2113 C CA . GLY A 1 255 ? -5.781 12.870 20.700 1.00 89.81 255 GLY A CA 1
ATOM 2114 C C . GLY A 1 255 ? -6.102 14.365 20.725 1.00 89.81 255 GLY A C 1
ATOM 2115 O O . GLY A 1 255 ? -7.182 14.755 21.164 1.00 89.81 255 GLY A O 1
ATOM 2116 N N . GLN A 1 256 ? -5.224 15.209 20.171 1.00 88.38 256 GLN A N 1
ATOM 2117 C CA . GLN A 1 256 ? -5.492 16.647 20.042 1.00 88.38 256 GLN A CA 1
ATOM 2118 C C . GLN A 1 256 ? -6.710 16.942 19.153 1.00 88.38 256 GLN A C 1
ATOM 2120 O O . GLN A 1 256 ? -7.514 17.804 19.496 1.00 88.38 256 GLN A O 1
ATOM 2125 N N . ASN A 1 257 ? -6.890 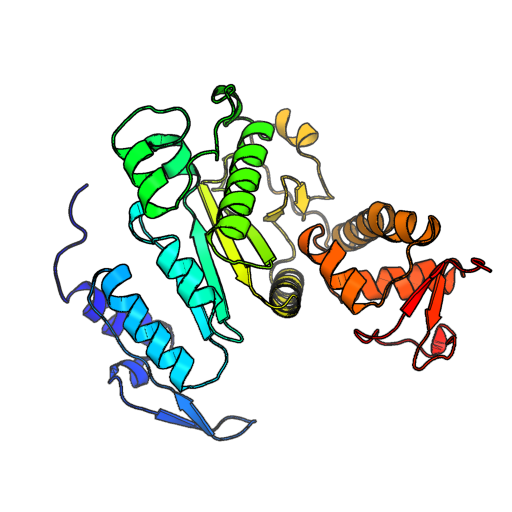16.215 18.046 1.00 90.50 257 ASN A N 1
ATOM 2126 C CA . ASN A 1 257 ? -8.061 16.394 17.185 1.00 90.50 257 ASN A CA 1
ATOM 2127 C C . ASN A 1 257 ? -9.363 15.996 17.891 1.00 90.50 257 ASN A C 1
ATOM 2129 O O . ASN A 1 257 ? -10.338 16.742 17.811 1.00 90.50 257 ASN A O 1
ATOM 2133 N N . ILE A 1 258 ? -9.374 14.881 18.632 1.00 90.75 258 ILE A N 1
ATOM 2134 C CA . ILE A 1 258 ? -10.542 14.479 19.431 1.00 90.75 258 ILE A CA 1
ATOM 2135 C C . ILE A 1 258 ? -10.865 15.550 20.478 1.00 90.75 258 ILE A C 1
ATOM 2137 O O . ILE A 1 258 ? -12.013 15.982 20.563 1.00 90.75 258 ILE A O 1
ATOM 2141 N N . ARG A 1 259 ? -9.860 16.057 21.208 1.00 88.06 259 ARG A N 1
ATOM 2142 C CA . ARG A 1 259 ? -10.034 17.154 22.183 1.00 88.06 259 ARG A CA 1
ATOM 2143 C C . ARG A 1 259 ? -10.596 18.432 21.550 1.00 88.06 259 ARG A C 1
ATOM 2145 O O . ARG A 1 259 ? -11.330 19.159 22.209 1.00 88.06 259 ARG A O 1
ATOM 2152 N N . ASN A 1 260 ? -10.315 18.671 20.270 1.00 89.19 260 ASN A N 1
ATOM 2153 C CA . ASN A 1 260 ? -10.863 19.786 19.490 1.00 89.19 260 ASN A CA 1
ATOM 2154 C C . ASN A 1 260 ? -12.276 19.516 18.929 1.00 89.19 260 ASN A C 1
ATOM 2156 O O . ASN A 1 260 ? -12.761 20.283 18.098 1.00 89.19 260 ASN A O 1
ATOM 2160 N N . GLY A 1 261 ? -12.941 18.442 19.361 1.00 85.88 261 GLY A N 1
ATOM 2161 C CA . GLY A 1 261 ? -14.323 18.126 19.002 1.00 85.88 261 GLY A CA 1
ATOM 2162 C C . GLY A 1 261 ? -14.487 17.183 17.811 1.00 85.88 261 GLY A C 1
ATOM 2163 O O . GLY A 1 261 ? -15.600 17.044 17.311 1.00 85.88 261 GLY A O 1
ATOM 2164 N N . TYR A 1 262 ? -13.418 16.522 17.358 1.00 89.06 262 TYR A N 1
ATOM 2165 C CA . TYR A 1 262 ? -13.533 15.455 16.364 1.00 89.06 262 TYR A CA 1
ATOM 2166 C C . TYR A 1 262 ? -14.294 14.258 16.957 1.00 89.06 262 TYR A C 1
ATOM 2168 O O . TYR A 1 262 ? -13.854 13.638 17.927 1.00 89.06 262 TYR A O 1
ATOM 2176 N N . GLU A 1 263 ? -15.441 13.950 16.355 1.00 93.19 263 GLU A N 1
ATOM 2177 C CA . GLU A 1 263 ? -16.263 12.776 16.639 1.00 93.19 263 GLU A CA 1
ATOM 2178 C C . GLU A 1 263 ? -16.266 11.868 15.411 1.00 93.19 263 GLU A C 1
ATOM 2180 O O . GLU A 1 263 ? -16.535 12.310 14.291 1.00 93.19 263 GLU A O 1
ATOM 2185 N N . ALA A 1 264 ? -15.956 10.592 15.622 1.00 95.12 264 ALA A N 1
ATOM 2186 C CA . ALA A 1 264 ? -15.890 9.615 14.551 1.00 95.12 264 ALA A CA 1
ATOM 2187 C C . ALA A 1 264 ? -16.091 8.197 15.085 1.00 95.12 264 ALA A C 1
ATOM 2189 O O . ALA A 1 264 ? -15.839 7.889 16.251 1.00 95.12 264 ALA A O 1
ATOM 2190 N N . THR A 1 265 ? -16.506 7.301 14.198 1.00 96.19 265 THR A N 1
ATOM 2191 C CA . THR A 1 265 ? -16.448 5.865 14.476 1.00 96.19 265 THR A CA 1
ATOM 2192 C C . THR A 1 265 ? -14.999 5.382 14.507 1.00 96.19 265 THR A C 1
ATOM 2194 O O . THR A 1 265 ? -14.139 5.915 13.802 1.00 96.19 265 THR A O 1
ATOM 2197 N N . PHE A 1 266 ? -14.712 4.315 15.249 1.00 95.00 266 PHE A N 1
ATOM 2198 C CA . PHE A 1 266 ? -13.378 3.717 15.287 1.00 95.00 266 PHE A CA 1
ATOM 2199 C C . PHE A 1 266 ? -12.882 3.326 13.886 1.00 95.00 266 PHE A C 1
ATOM 2201 O O . PHE A 1 266 ? -11.719 3.526 13.547 1.00 95.00 266 PHE A O 1
ATOM 2208 N N . GLY A 1 267 ? -13.781 2.836 13.025 1.00 92.94 267 GLY A N 1
ATOM 2209 C CA . GLY A 1 267 ? -13.461 2.529 11.633 1.00 92.94 267 GLY A CA 1
ATOM 2210 C C . GLY A 1 267 ? -13.042 3.761 10.825 1.00 92.94 267 GLY A C 1
ATOM 2211 O O . GLY A 1 267 ? -12.120 3.663 10.016 1.00 92.94 267 GLY A O 1
ATOM 2212 N N . GLN A 1 268 ? -13.679 4.915 11.049 1.00 93.69 268 GLN A N 1
ATOM 2213 C CA . GLN A 1 268 ? -13.270 6.189 10.445 1.00 93.69 268 GLN A CA 1
ATOM 2214 C C . GLN A 1 268 ? -11.912 6.649 10.980 1.00 93.69 268 GLN A C 1
ATOM 2216 O O . GLN A 1 268 ? -11.040 6.957 10.176 1.00 93.69 268 GLN A O 1
ATOM 2221 N N . ILE A 1 269 ? -11.680 6.571 12.296 1.00 94.38 269 ILE A N 1
ATOM 2222 C CA . ILE A 1 269 ? -10.373 6.880 12.899 1.00 94.38 269 ILE A CA 1
ATOM 2223 C C . ILE A 1 269 ? -9.262 6.043 12.253 1.00 94.38 269 ILE A C 1
ATOM 2225 O O . ILE A 1 269 ? -8.236 6.582 11.835 1.00 94.38 269 ILE A O 1
ATOM 2229 N N . CYS A 1 270 ? -9.461 4.727 12.121 1.00 91.94 270 CYS A N 1
ATOM 2230 C CA . CYS A 1 270 ? -8.483 3.869 11.460 1.00 91.94 270 CYS A CA 1
ATOM 2231 C C . CYS A 1 270 ? -8.254 4.288 10.000 1.00 91.94 270 CYS A C 1
ATOM 2233 O O . CYS A 1 270 ? -7.105 4.388 9.580 1.00 91.94 270 CYS A O 1
ATOM 2235 N N . ASN A 1 271 ? -9.305 4.574 9.229 1.00 89.50 271 ASN A N 1
ATOM 2236 C CA . ASN A 1 271 ? -9.148 5.023 7.841 1.00 89.50 271 ASN A CA 1
ATOM 2237 C C . ASN A 1 271 ? -8.392 6.358 7.732 1.00 89.50 271 ASN A C 1
ATOM 2239 O O . ASN A 1 271 ? -7.550 6.507 6.850 1.00 89.50 271 ASN A O 1
ATOM 2243 N N . ASP A 1 272 ? -8.656 7.305 8.631 1.00 90.00 272 ASP A N 1
ATOM 2244 C CA . ASP A 1 272 ? -8.131 8.670 8.543 1.00 90.00 272 ASP A CA 1
ATOM 2245 C C . ASP A 1 272 ? -6.679 8.786 9.027 1.00 90.00 272 ASP A C 1
ATOM 2247 O O . ASP A 1 272 ? -5.934 9.657 8.558 1.00 90.00 272 ASP A O 1
ATOM 2251 N N . TYR A 1 273 ? -6.266 7.928 9.967 1.00 89.94 273 TYR A N 1
ATOM 2252 C CA . TYR A 1 273 ? -4.974 8.039 10.650 1.00 89.94 273 TYR A CA 1
ATOM 2253 C C . TYR A 1 273 ? -4.032 6.860 10.390 1.00 89.94 273 TYR A C 1
ATOM 2255 O O . TYR A 1 273 ? -2.816 7.036 10.453 1.00 89.94 273 TYR A O 1
ATOM 2263 N N . MET A 1 274 ? -4.513 5.658 10.058 1.00 88.06 274 MET A N 1
ATOM 2264 C CA . MET A 1 274 ? -3.625 4.491 9.986 1.00 88.06 274 MET A CA 1
ATOM 2265 C C . MET A 1 274 ? -2.586 4.607 8.860 1.00 88.06 274 MET A C 1
ATOM 2267 O O . MET A 1 274 ? -1.453 4.188 9.058 1.00 88.06 274 MET A O 1
ATOM 2271 N N . GLU A 1 275 ? -2.877 5.250 7.729 1.00 84.12 275 GLU A N 1
ATOM 2272 C CA . GLU A 1 275 ? -1.859 5.513 6.693 1.00 84.12 275 GLU A CA 1
ATOM 2273 C C . GLU A 1 275 ? -0.788 6.535 7.110 1.00 84.12 275 GLU A C 1
ATOM 2275 O O . GLU A 1 275 ? 0.296 6.538 6.530 1.00 84.12 275 GLU A O 1
ATOM 2280 N N . LYS A 1 276 ? -1.073 7.381 8.108 1.00 82.94 276 LYS A N 1
ATOM 2281 C CA . LYS A 1 276 ? -0.217 8.497 8.555 1.00 82.94 276 LYS A CA 1
ATOM 2282 C C . LYS A 1 276 ? 0.709 8.126 9.717 1.00 82.94 276 LYS A C 1
ATOM 2284 O O . LYS A 1 276 ? 1.624 8.874 10.046 1.00 82.94 276 LYS A O 1
ATOM 2289 N N . HIS A 1 277 ? 0.478 6.976 10.344 1.00 81.31 277 HIS A N 1
ATOM 2290 C CA . HIS A 1 277 ? 1.186 6.543 11.549 1.00 81.31 277 HIS A CA 1
ATOM 2291 C C . HIS A 1 277 ? 1.717 5.117 11.416 1.00 81.31 277 HIS A C 1
ATOM 2293 O O . HIS A 1 277 ? 1.212 4.337 10.618 1.00 81.31 277 HIS A O 1
ATOM 2299 N N . HIS A 1 278 ? 2.668 4.729 12.270 1.00 78.12 278 HIS A N 1
ATOM 2300 C CA . HIS A 1 278 ? 3.066 3.321 12.440 1.00 78.12 278 HIS A CA 1
ATOM 2301 C C . HIS A 1 278 ? 2.156 2.487 13.315 1.00 78.12 278 HIS A C 1
ATOM 2303 O O . HIS A 1 278 ? 2.290 1.263 13.324 1.00 78.12 278 HIS A O 1
ATOM 2309 N N . ALA A 1 279 ? 1.257 3.154 14.029 1.00 84.69 279 ALA A N 1
ATOM 2310 C CA . ALA A 1 279 ? 0.350 2.534 14.966 1.00 84.69 279 ALA A CA 1
ATOM 2311 C C . ALA A 1 279 ? -0.392 1.360 14.311 1.00 84.69 279 ALA A C 1
ATOM 2313 O O . ALA A 1 279 ? -0.943 1.489 13.205 1.00 84.69 279 ALA A O 1
ATOM 2314 N N . THR A 1 280 ? -0.353 0.223 15.003 1.00 88.50 280 THR A N 1
ATOM 2315 C CA . THR A 1 280 ? -1.240 -0.928 14.799 1.00 88.50 280 THR A CA 1
ATOM 2316 C C . THR A 1 280 ? -2.612 -0.627 15.389 1.00 88.50 280 THR A C 1
ATOM 2318 O O . THR A 1 280 ? -2.766 0.350 16.124 1.00 88.50 280 THR A O 1
ATOM 2321 N N . LYS A 1 281 ? -3.607 -1.474 15.108 1.00 90.88 281 LYS A N 1
ATOM 2322 C CA . LYS A 1 281 ? -4.920 -1.380 15.756 1.00 90.88 281 LYS A CA 1
ATOM 2323 C C . LYS A 1 281 ? -4.791 -1.357 17.283 1.00 90.88 281 LYS A C 1
ATOM 2325 O O . LYS A 1 281 ? -5.375 -0.477 17.910 1.00 90.88 281 LYS A O 1
ATOM 2330 N N . ASP A 1 282 ? -3.945 -2.218 17.840 1.00 90.56 282 ASP A N 1
ATOM 2331 C CA . ASP A 1 282 ? -3.698 -2.303 19.281 1.00 90.56 282 ASP A CA 1
ATOM 2332 C C . ASP A 1 282 ? -3.162 -0.987 19.852 1.00 90.56 282 ASP A C 1
ATOM 2334 O O . ASP A 1 282 ? -3.556 -0.576 20.938 1.00 90.56 282 ASP A O 1
ATOM 2338 N N . ASN A 1 283 ? -2.318 -0.260 19.110 1.00 91.06 283 ASN A N 1
ATOM 2339 C CA . ASN A 1 283 ? -1.855 1.062 19.538 1.00 91.06 283 ASN A CA 1
ATOM 2340 C C . ASN A 1 283 ? -2.994 2.096 19.583 1.00 91.06 283 ASN A C 1
ATOM 2342 O O . ASN A 1 283 ? -3.032 2.921 20.497 1.00 91.06 283 ASN A O 1
ATOM 2346 N N . PHE A 1 284 ? -3.915 2.071 18.612 1.00 93.81 284 PHE A N 1
ATOM 2347 C CA . PHE A 1 284 ? -5.095 2.943 18.635 1.00 93.81 284 PHE A CA 1
ATOM 2348 C C . PHE A 1 284 ? -6.016 2.592 19.806 1.00 93.81 284 PHE A C 1
ATOM 2350 O O . PHE A 1 284 ? -6.445 3.485 20.533 1.00 93.81 284 PHE A O 1
ATOM 2357 N N . GLU A 1 285 ? -6.297 1.305 20.011 1.00 93.81 285 GLU A N 1
ATOM 2358 C CA . GLU A 1 285 ? -7.117 0.828 21.129 1.00 93.81 285 GLU A CA 1
ATOM 2359 C C . GLU A 1 285 ? -6.474 1.175 22.471 1.00 93.81 285 GLU A C 1
ATOM 2361 O O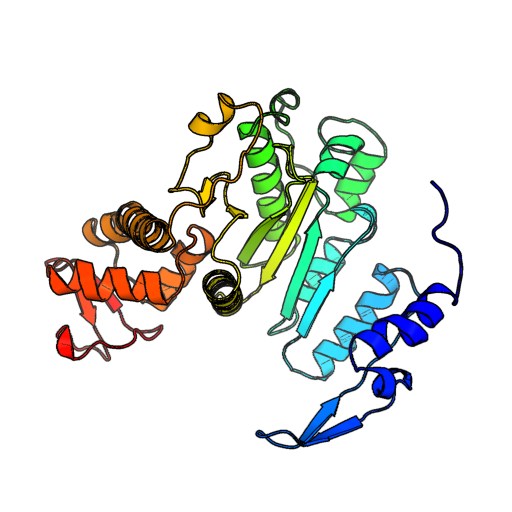 . GLU A 1 285 ? -7.157 1.669 23.366 1.00 93.81 285 GLU A O 1
ATOM 2366 N N . TYR A 1 286 ? -5.154 1.018 22.586 1.00 92.81 286 TYR A N 1
ATOM 2367 C CA . TYR A 1 286 ? -4.412 1.395 23.779 1.00 92.81 286 TYR A CA 1
ATOM 2368 C C . TYR A 1 286 ? -4.555 2.885 24.093 1.00 92.81 286 TYR A C 1
ATOM 2370 O O . TYR A 1 286 ? -4.955 3.225 25.202 1.00 92.81 286 TYR A O 1
ATOM 2378 N N . LEU A 1 287 ? -4.304 3.771 23.122 1.00 93.94 287 LEU A N 1
ATOM 2379 C CA . LEU A 1 287 ? -4.467 5.215 23.313 1.00 93.94 287 LEU A CA 1
ATOM 2380 C C . LEU A 1 287 ? -5.899 5.575 23.738 1.00 93.94 287 LEU A C 1
ATOM 2382 O O . LEU A 1 287 ? -6.098 6.312 24.703 1.00 93.94 287 LEU A O 1
ATOM 2386 N N . LEU A 1 288 ? -6.897 5.076 23.009 1.00 94.19 288 LEU A N 1
ATOM 2387 C CA . LEU A 1 288 ? -8.291 5.450 23.228 1.00 94.19 288 LEU A CA 1
ATOM 2388 C C . LEU A 1 288 ? -8.803 4.924 24.575 1.00 94.19 288 LEU A C 1
ATOM 2390 O O . LEU A 1 288 ? -9.385 5.682 25.343 1.00 94.19 288 LEU A O 1
ATOM 2394 N N . ILE A 1 289 ? -8.559 3.653 24.891 1.00 92.81 289 ILE A N 1
ATOM 2395 C CA . ILE A 1 289 ? -9.093 3.012 26.098 1.00 92.81 289 ILE A CA 1
ATOM 2396 C C . ILE A 1 289 ? -8.237 3.351 27.326 1.00 92.81 289 ILE A C 1
ATOM 2398 O O . ILE A 1 289 ? -8.761 3.833 28.326 1.00 92.81 289 ILE A O 1
ATOM 2402 N N . ASN A 1 290 ? -6.923 3.130 27.249 1.00 90.88 290 ASN A N 1
ATOM 2403 C CA . ASN A 1 290 ? -6.028 3.160 28.414 1.00 90.88 290 ASN A CA 1
ATOM 2404 C C . ASN A 1 290 ? -5.418 4.540 28.687 1.00 90.88 290 ASN A C 1
ATOM 2406 O O . ASN A 1 290 ? -4.767 4.724 29.707 1.00 90.88 290 ASN A O 1
ATOM 2410 N N . ARG A 1 291 ? -5.594 5.523 27.798 1.00 91.44 291 ARG A N 1
ATOM 2411 C CA . ARG A 1 291 ? -5.256 6.919 28.114 1.00 91.44 291 ARG A CA 1
ATOM 2412 C C . ARG A 1 291 ? -6.506 7.772 28.130 1.00 91.44 291 ARG A C 1
ATOM 2414 O O . ARG A 1 291 ? -6.965 8.175 29.192 1.00 91.44 291 ARG A O 1
ATOM 2421 N N . LEU A 1 292 ? -7.094 8.016 26.965 1.00 92.50 292 LEU A N 1
ATOM 2422 C CA . LEU A 1 292 ? -8.105 9.063 26.843 1.00 92.50 292 LEU A CA 1
ATOM 2423 C C . LEU A 1 292 ? -9.398 8.729 27.607 1.00 92.50 292 LEU A C 1
ATOM 2425 O O . LEU A 1 292 ? -9.942 9.594 28.292 1.00 92.50 292 LEU A O 1
ATOM 2429 N N . LEU A 1 293 ? -9.891 7.487 27.537 1.00 91.62 293 LEU A N 1
ATOM 2430 C CA . LEU A 1 293 ? -11.098 7.077 28.266 1.00 91.62 293 LEU A CA 1
ATOM 2431 C C . LEU A 1 293 ? -10.839 6.981 29.776 1.00 91.62 293 LEU A C 1
ATOM 2433 O O . LEU A 1 293 ? -11.655 7.462 30.564 1.00 91.62 293 LEU A O 1
ATOM 2437 N N . GLN A 1 294 ? -9.697 6.417 30.182 1.00 88.81 294 GLN A N 1
ATOM 2438 C CA . GLN A 1 294 ? -9.310 6.303 31.593 1.00 88.81 294 GLN A CA 1
ATOM 2439 C C . GLN A 1 294 ? -9.170 7.681 32.268 1.00 88.81 294 GLN A C 1
ATOM 2441 O O . GLN A 1 294 ? -9.636 7.879 33.394 1.00 88.81 294 GLN A O 1
ATOM 2446 N N . TYR A 1 295 ? -8.614 8.671 31.560 1.00 89.75 295 TYR A N 1
ATOM 2447 C CA . TYR A 1 295 ? -8.547 10.065 32.015 1.00 89.75 295 TYR A CA 1
ATOM 2448 C C . TYR A 1 295 ? -9.858 10.845 31.830 1.00 89.75 295 TYR A C 1
ATOM 2450 O O . TYR A 1 295 ? -9.927 12.023 32.180 1.00 89.75 295 TYR A O 1
ATOM 2458 N N . LYS A 1 296 ? -10.928 10.186 31.357 1.00 90.12 296 LYS A N 1
ATOM 2459 C CA . LYS A 1 296 ? -12.259 10.763 31.099 1.00 90.12 296 LYS A CA 1
ATOM 2460 C C . LYS A 1 296 ? -12.255 11.902 30.080 1.00 90.12 296 LYS A C 1
ATOM 2462 O O . LYS A 1 296 ? -13.157 12.737 30.083 1.00 90.12 296 LYS A O 1
ATOM 2467 N N . GLU A 1 297 ? -11.273 11.927 29.191 1.00 91.12 297 GLU A N 1
ATOM 2468 C CA . GLU A 1 297 ? -11.182 12.905 28.107 1.00 91.12 297 GLU A CA 1
ATOM 2469 C C . GLU A 1 297 ? -12.112 12.561 26.943 1.00 91.12 297 GLU A C 1
ATOM 2471 O O . GLU A 1 297 ? -12.532 13.446 26.200 1.00 91.12 297 GLU A O 1
ATOM 2476 N N . ILE A 1 298 ? -12.458 11.280 26.798 1.00 94.00 298 ILE A N 1
ATOM 2477 C CA . ILE A 1 298 ? -13.399 10.802 25.787 1.00 94.00 298 ILE A CA 1
ATOM 2478 C C . ILE A 1 298 ? -14.494 9.926 26.391 1.00 94.00 298 ILE A C 1
ATOM 2480 O O . ILE A 1 298 ? -14.332 9.325 27.454 1.00 94.00 298 ILE A O 1
ATOM 2484 N N . GLU A 1 299 ? -15.577 9.786 25.635 1.00 94.00 299 GLU A N 1
ATOM 2485 C CA . GLU A 1 299 ? -16.612 8.777 25.821 1.00 94.00 299 GLU A CA 1
ATOM 2486 C C . GLU A 1 299 ? -16.607 7.818 24.626 1.00 94.00 299 GLU A C 1
ATOM 2488 O O . GLU A 1 299 ? -16.352 8.222 23.487 1.00 94.00 299 GLU A O 1
ATOM 2493 N N . ILE A 1 300 ? -16.933 6.549 24.884 1.00 94.12 300 ILE A N 1
ATOM 2494 C CA . ILE A 1 300 ? -17.125 5.539 23.841 1.00 94.12 300 ILE A CA 1
ATOM 2495 C C . ILE A 1 300 ? -18.588 5.108 23.845 1.00 94.12 300 ILE A C 1
ATOM 2497 O O . ILE A 1 300 ? -19.128 4.732 24.889 1.00 94.12 300 ILE A O 1
ATOM 2501 N N . ILE A 1 301 ? -19.228 5.164 22.677 1.00 93.44 301 ILE A N 1
ATOM 2502 C CA . ILE A 1 301 ? -20.628 4.781 22.486 1.00 93.44 301 ILE A CA 1
ATOM 2503 C C . ILE A 1 301 ? -20.678 3.474 21.700 1.00 93.44 301 ILE A C 1
ATOM 2505 O O . ILE A 1 301 ? -20.226 3.398 20.556 1.00 93.44 301 ILE A O 1
ATOM 2509 N N . ILE A 1 302 ? -21.276 2.450 22.308 1.00 92.00 302 ILE A N 1
ATOM 2510 C CA . ILE A 1 302 ? -21.486 1.133 21.707 1.00 92.00 302 ILE A CA 1
ATOM 2511 C C . ILE A 1 302 ? -22.986 0.864 21.691 1.00 92.00 302 ILE A C 1
ATOM 2513 O O . ILE A 1 302 ? -23.618 0.840 22.745 1.00 92.00 302 ILE A O 1
ATOM 2517 N N . LYS A 1 303 ? -23.560 0.636 20.500 1.00 88.50 303 LYS A N 1
ATOM 2518 C CA . LYS A 1 303 ? -25.013 0.420 20.320 1.00 88.50 303 LYS A CA 1
ATOM 2519 C C . LYS A 1 303 ? -25.845 1.504 21.036 1.00 88.50 303 LYS A C 1
ATOM 2521 O O . LYS A 1 303 ? -26.714 1.187 21.844 1.00 88.50 303 LYS A O 1
ATOM 2526 N N . ASP A 1 304 ? -25.508 2.766 20.777 1.00 88.31 304 ASP A N 1
ATOM 2527 C CA . ASP A 1 304 ? -26.179 3.960 21.318 1.00 88.31 304 ASP A CA 1
ATOM 2528 C C . ASP A 1 304 ? -26.094 4.136 22.845 1.00 88.31 304 ASP A C 1
ATOM 2530 O O . ASP A 1 304 ? -26.796 4.963 23.426 1.00 88.31 304 ASP A O 1
ATOM 2534 N N . GLN A 1 305 ? -25.208 3.394 23.517 1.00 90.50 305 GLN A N 1
ATOM 2535 C CA . GLN A 1 305 ? -24.978 3.507 24.956 1.00 90.50 305 GLN A CA 1
ATOM 2536 C C . GLN A 1 305 ? -23.534 3.895 25.256 1.00 90.50 305 GLN A C 1
ATOM 2538 O O . GLN A 1 305 ? -22.597 3.283 24.744 1.00 90.50 305 GLN A O 1
ATOM 2543 N N . ILE A 1 306 ? -23.357 4.885 26.134 1.00 90.38 306 ILE A N 1
ATOM 2544 C CA . ILE A 1 306 ? -22.041 5.228 26.681 1.00 90.38 306 ILE A CA 1
ATOM 2545 C C . ILE A 1 306 ? -21.600 4.084 27.595 1.00 90.38 306 ILE A C 1
ATOM 2547 O O . ILE A 1 306 ? -22.260 3.774 28.592 1.00 90.38 306 ILE A O 1
ATOM 2551 N N . VAL A 1 307 ? -20.480 3.453 27.256 1.00 89.00 307 VAL A N 1
ATOM 2552 C CA . VAL A 1 307 ? -19.929 2.327 28.014 1.00 89.00 307 VAL A CA 1
ATOM 2553 C C . VAL A 1 307 ? -18.830 2.784 28.965 1.00 89.00 307 VAL A C 1
ATOM 2555 O O . VAL A 1 307 ? -18.086 3.723 28.700 1.00 89.00 307 VAL A O 1
ATOM 2558 N N . ARG A 1 308 ? -18.726 2.103 30.110 1.00 80.25 308 ARG A N 1
ATOM 2559 C CA . ARG A 1 308 ? -17.640 2.332 31.074 1.00 80.25 308 ARG A CA 1
ATOM 2560 C C . ARG A 1 308 ? -16.397 1.551 30.658 1.00 80.25 308 ARG A C 1
ATOM 2562 O O . ARG A 1 308 ? -16.529 0.419 30.203 1.00 80.25 308 ARG A O 1
ATOM 2569 N N . GLU A 1 309 ? -15.226 2.116 30.941 1.00 76.06 309 GLU A N 1
ATOM 2570 C CA . GLU A 1 309 ? -13.888 1.565 30.664 1.00 76.06 309 GLU A CA 1
ATOM 2571 C C . GLU A 1 309 ? -13.777 0.047 30.876 1.00 76.06 309 GLU A C 1
ATOM 2573 O O . GLU A 1 309 ? -13.422 -0.676 29.953 1.00 76.06 309 GLU A O 1
ATOM 2578 N N . LYS A 1 310 ? -14.194 -0.463 32.045 1.00 77.06 310 LYS A N 1
ATOM 2579 C CA . LYS A 1 310 ? -14.100 -1.895 32.396 1.00 77.06 310 LYS A CA 1
ATOM 2580 C C . LYS A 1 310 ? -14.824 -2.868 31.453 1.00 77.06 310 LYS A C 1
ATOM 2582 O O . LYS A 1 310 ? -14.655 -4.076 31.591 1.00 77.06 310 LYS A O 1
ATOM 2587 N N . TYR A 1 311 ? -15.676 -2.368 30.561 1.00 76.50 311 TYR A N 1
ATOM 2588 C CA . TYR A 1 311 ? -16.432 -3.174 29.604 1.00 76.50 311 TYR A CA 1
ATOM 2589 C C . TYR A 1 311 ? -15.916 -3.047 28.167 1.00 76.50 311 TYR A C 1
ATOM 2591 O O . TYR A 1 311 ? -16.475 -3.676 27.270 1.00 76.50 311 TYR A O 1
ATOM 2599 N N . VAL A 1 312 ? -14.862 -2.260 27.936 1.00 82.06 312 VAL A N 1
ATOM 2600 C CA . VAL A 1 312 ? -14.273 -2.059 26.612 1.00 82.06 312 VAL A CA 1
ATOM 2601 C C . VAL A 1 312 ? -12.972 -2.844 26.536 1.00 82.06 312 VAL A C 1
ATOM 2603 O O . VAL A 1 312 ? -11.973 -2.463 27.132 1.00 82.06 312 VAL A O 1
ATOM 2606 N N . GLN A 1 313 ? -12.994 -3.965 25.817 1.00 75.50 313 GLN A N 1
ATOM 2607 C CA . GLN A 1 313 ? -11.797 -4.788 25.594 1.00 75.50 313 GLN A CA 1
ATOM 2608 C C . GLN A 1 313 ? -11.335 -4.776 24.136 1.00 75.50 313 GLN A C 1
ATOM 2610 O O . GLN A 1 313 ? -10.172 -5.047 23.884 1.00 75.50 313 GLN A O 1
ATOM 2615 N N . ASN A 1 314 ? -12.227 -4.453 23.190 1.00 87.38 314 ASN A N 1
ATOM 2616 C CA . ASN A 1 314 ? -11.936 -4.385 21.757 1.00 87.38 314 ASN A CA 1
ATOM 2617 C C . ASN A 1 314 ? -12.922 -3.436 21.071 1.00 87.38 314 ASN A C 1
ATOM 2619 O O . ASN A 1 314 ? -14.135 -3.656 21.145 1.00 87.38 314 ASN A O 1
ATOM 2623 N N . LEU A 1 315 ? -12.409 -2.435 20.363 1.00 91.25 315 LEU A N 1
ATOM 2624 C CA . LEU A 1 315 ? -13.217 -1.499 19.594 1.00 91.25 315 LEU A CA 1
ATOM 2625 C C . LEU A 1 315 ? -13.630 -2.117 18.260 1.00 91.25 315 LEU A C 1
ATOM 2627 O O . LEU A 1 315 ? -12.828 -2.652 17.488 1.00 91.25 315 LEU A O 1
ATOM 2631 N N . GLN A 1 316 ? -14.922 -2.027 17.976 1.00 92.81 316 GLN A N 1
ATOM 2632 C CA . GLN A 1 316 ? -15.520 -2.404 16.707 1.00 92.81 316 GLN A CA 1
ATOM 2633 C C . GLN A 1 316 ? -15.562 -1.197 15.778 1.00 92.81 316 GLN A C 1
ATOM 2635 O O . GLN A 1 316 ? -15.706 -0.059 16.212 1.00 92.81 316 GLN A O 1
ATOM 2640 N N . LYS A 1 317 ? -15.534 -1.439 14.462 1.00 92.56 317 LYS A N 1
ATOM 2641 C CA . LYS A 1 317 ? -15.521 -0.370 13.443 1.00 92.56 317 LYS A CA 1
ATOM 2642 C C . LYS A 1 317 ? -16.648 0.663 13.593 1.00 92.56 317 LYS A C 1
ATOM 2644 O O . LYS A 1 317 ? -16.482 1.780 13.125 1.00 92.56 317 LYS A O 1
ATOM 2649 N N . LYS A 1 318 ? -17.775 0.284 14.199 1.00 95.12 318 LYS A N 1
ATOM 2650 C CA . LYS A 1 318 ? -18.967 1.125 14.382 1.00 95.12 318 LYS A CA 1
ATOM 2651 C C . LYS A 1 318 ? -19.024 1.864 15.719 1.00 95.12 318 LYS A C 1
ATOM 2653 O O . LYS A 1 318 ? -19.934 2.663 15.902 1.00 95.12 318 LYS A O 1
ATOM 2658 N N . ASP A 1 319 ? -18.125 1.560 16.648 1.00 95.06 319 ASP A N 1
ATOM 2659 C CA . ASP A 1 319 ? -18.125 2.194 17.965 1.00 95.06 319 ASP A CA 1
ATOM 2660 C C . ASP A 1 319 ? -17.728 3.660 17.795 1.00 95.06 319 ASP A C 1
ATOM 2662 O O . ASP A 1 319 ? -16.806 3.954 17.034 1.00 95.06 319 ASP A O 1
ATOM 2666 N N . ILE A 1 320 ? -18.444 4.577 18.445 1.00 95.44 320 ILE A N 1
ATOM 2667 C CA . ILE A 1 320 ? -18.230 6.023 18.289 1.00 95.44 320 ILE A CA 1
ATOM 2668 C C . ILE A 1 320 ? -17.320 6.515 19.408 1.00 95.44 320 ILE A C 1
ATOM 2670 O O . ILE A 1 320 ? -17.527 6.174 20.573 1.00 95.44 320 ILE A O 1
ATOM 2674 N N . ILE A 1 321 ? -16.337 7.332 19.041 1.00 95.25 321 ILE A N 1
ATOM 2675 C CA . ILE A 1 321 ? -15.417 8.015 19.943 1.00 95.25 321 ILE A CA 1
ATOM 2676 C C . ILE A 1 321 ? -15.678 9.514 19.836 1.00 95.25 321 ILE A C 1
ATOM 2678 O O . ILE A 1 321 ? -15.682 10.064 18.732 1.00 95.25 321 ILE A O 1
ATOM 2682 N N . ARG A 1 322 ? -15.839 10.182 20.979 1.00 93.44 322 ARG A N 1
ATOM 2683 C CA . ARG A 1 322 ? -15.978 11.643 21.046 1.00 93.44 322 ARG A CA 1
ATOM 2684 C C . ARG A 1 322 ? -15.410 12.207 22.341 1.00 93.44 322 ARG A C 1
ATOM 2686 O O . ARG A 1 322 ? -15.304 11.489 23.332 1.00 93.44 322 ARG A O 1
ATOM 2693 N N . CYS A 1 323 ? -15.097 13.497 22.342 1.00 92.69 323 CYS A N 1
ATOM 2694 C CA . CYS A 1 323 ? -14.658 14.220 23.535 1.00 92.69 323 CYS A CA 1
ATOM 2695 C C . CYS A 1 323 ? -15.753 14.259 24.615 1.00 92.69 323 CYS A C 1
ATOM 2697 O O . CYS A 1 323 ? -16.929 14.491 24.313 1.00 92.69 323 CYS A O 1
ATOM 2699 N N . THR A 1 324 ? -15.369 14.079 25.877 1.00 87.06 324 THR A N 1
ATOM 2700 C CA . THR A 1 324 ? -16.275 14.259 27.016 1.00 87.06 324 THR A CA 1
ATOM 2701 C C . THR A 1 324 ? -16.612 15.742 27.163 1.00 87.06 324 THR A C 1
ATOM 2703 O O . THR A 1 324 ? -15.724 16.569 27.343 1.00 87.06 324 THR A O 1
ATOM 2706 N N . GLY A 1 325 ? -17.899 1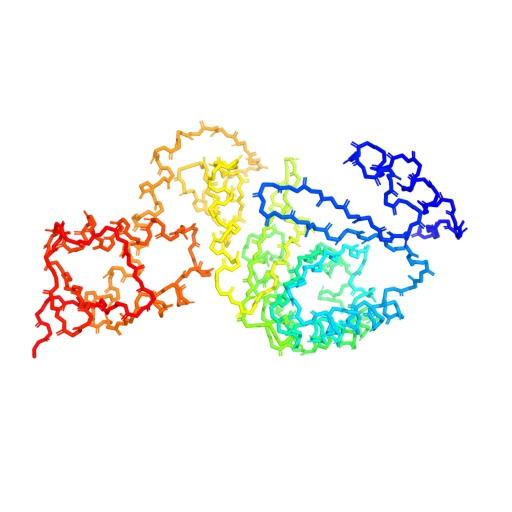6.095 27.140 1.00 69.94 325 GLY A N 1
ATOM 2707 C CA . GLY A 1 325 ? -18.345 17.467 27.424 1.00 69.94 325 GLY A CA 1
ATOM 2708 C C . GLY A 1 325 ? -18.744 18.319 26.216 1.00 69.94 325 GLY A C 1
ATOM 2709 O O . GLY A 1 325 ? -19.121 19.469 26.419 1.00 69.94 325 GLY A O 1
ATOM 2710 N N . ASN A 1 326 ? -18.770 17.767 24.999 1.00 53.84 326 ASN A N 1
ATOM 2711 C CA . ASN A 1 326 ? -19.525 18.372 23.897 1.00 53.84 326 ASN A CA 1
ATOM 2712 C C . ASN A 1 326 ? -21.029 18.135 24.127 1.00 53.84 326 ASN A C 1
ATOM 2714 O O . ASN A 1 326 ? -21.573 17.102 23.732 1.00 53.84 326 ASN A O 1
ATOM 2718 N N . LYS A 1 327 ? -21.687 19.067 24.821 1.00 41.91 327 LYS A N 1
ATOM 2719 C CA . LYS A 1 327 ? -23.148 19.204 24.846 1.00 41.91 327 LYS A CA 1
ATOM 2720 C C . LYS A 1 327 ? -23.565 20.485 24.155 1.00 41.91 327 LYS A C 1
ATOM 2722 O O . LYS A 1 327 ? -22.926 21.520 24.443 1.00 41.91 327 LYS A O 1
#

Radius of gyration: 23.0 Å; chains: 1; bounding box: 53×54×57 Å

Sequence (327 aa):
MGSIDNNKNHIDCFKNYSMLEAALEELVNEQQHEIYGDFGSLIEQCGFICSDFENAVSHCINIAENRKGHSFFLIDPFRWSHVSMSSIRRINTLKGSEILYTYMIRDLKRFVIGKNGIDTVNFNKILEASGYYESENLKLFDRVSGQRYLRNESLRLFRDKGNTKHIHTFSLIPKGYIDVLYYLMHFYQNITALQVMKETLWKYNNLHHLFEFKVYGFGLKTIDYYEQQPKLDFCIESSLENHESCINLLEKDLGQNIRNGYEATFGQICNDYMEKHHATKDNFEYLLINRLLQYKEIEIIIKDQIVREKYVQNLQKKDIIRCTGNK

pLDDT: mean 81.79, std 15.31, range [31.83, 97.5]